Protein 2GPY (pdb70)

Solvent-accessible surface area: 18675 Å² total

CATH classification: 3.40.50.150

Sequence (363 aa):
EERLKHYLEKKQIPARDQYIEQEREAHEQQVPIDLLGESLLLHLLKAAPARRILEIGTAIGYSSAIRAQALPEATIVSIERRDERRYEEEAHKKHVKALGLEESRIELLFGDALQLGEKLELYPLFDVLFIDAAKGQYRRFFDYSPVRPGGLILSDNVLFQWLLEHPQYDTRIFPVGDGIIAISIKRLKHYLEKQIPARDQYIEQEREAHEQQVPIDLLGESLLHLLKAAPARILEIGTAIGYSSAIRAQALPEATIVSIERDERRYEEAHKHVKALGLESRIELLFGDALQLGEKLELYPLFDVLFIDAAKGQYRRFFDYSPVRPGGLILSDNVLFNQWLLEHPQYDTRRIFPVGDGIAISIKREEGHHHHHH

Foldseek 3Di:
DVVVCVVQVVPQDDDDPLLVVCVVCVVVVNDDDSSLVVVLVVCVLLWQEEEEEACQQNNVVVNVVSNVNHAYEYEAEDDVSLVNNVVSCVVVPNCVRYHYDYYPPLVCVVVCVPPPATQEYEEECVVDPRVVCCVNVVHDQQGWYKYHCPPCPCQCVVPQWPWDWDPRPPIIIITHGD/DVVVLVPPDDDDPVLLVCCVCCVVVVWDDDRFLVVVLVVCVCLWAEEEEEACQQPNVVVVVVSRVRHAYEYEHADPVSLVNNVVSCVVVVNCVRYHYHYHDLLVCVVVCVPDDATLEYEEEPPDPPRVVNCVNVVHAQQGKYKYPQPQCPVCNCVVPQWPWDWDPIDNIIIITHGHDDDCNVPPD

Radius of gyration: 22.68 Å; Cα contacts (8 Å, |Δi|>4): 648; chains: 2; bounding box: 65×61×54 Å

Structure (mmCIF, N/CA/C/O backbone):
data_2GPY
#
_entry.id   2GPY
#
_cell.length_a   50.567
_cell.length_b   62.807
_cell.length_c   137.746
_cell.angle_alpha   90.00
_cell.angle_beta   90.00
_cell.angle_gamma   90.00
#
_symmetry.space_group_name_H-M   'P 21 21 21'
#
loop_
_entity.id
_entity.type
_entity.pdbx_description
1 polymer O-methyltransferase
2 non-polymer 'ZINC ION'
3 non-polymer 'MAGNESIUM ION'
4 water water
#
loop_
_atom_site.group_PDB
_atom_site.id
_atom_site.type_symbol
_atom_site.label_atom_id
_atom_site.label_alt_id
_atom_site.label_comp_id
_atom_site.label_asym_id
_atom_site.label_entity_id
_atom_site.label_seq_id
_atom_site.pdbx_PDB_ins_code
_atom_site.Cartn_x
_atom_site.Cartn_y
_atom_site.Cartn_z
_atom_site.occupancy
_atom_site.B_iso_or_equiv
_atom_site.auth_seq_id
_atom_site.auth_comp_id
_atom_site.auth_asym_id
_atom_site.auth_atom_id
_atom_site.pdbx_PDB_model_num
ATOM 1 N N . GLU A 1 5 ? 54.574 28.624 27.949 1.00 62.75 5 GLU A N 1
ATOM 2 C CA . GLU A 1 5 ? 55.223 28.618 29.296 1.00 62.83 5 GLU A CA 1
ATOM 3 C C . GLU A 1 5 ? 54.538 27.586 30.193 1.00 62.35 5 GLU A C 1
ATOM 4 O O . GLU A 1 5 ? 53.301 27.520 30.237 1.00 62.37 5 GLU A O 1
ATOM 10 N N . GLU A 1 6 ? 55.345 26.790 30.901 1.00 61.67 6 GLU A N 1
ATOM 11 C CA . GLU A 1 6 ? 54.839 25.648 31.673 1.00 60.80 6 GLU A CA 1
ATOM 12 C C . GLU A 1 6 ? 53.705 25.966 32.639 1.00 59.44 6 GLU A C 1
ATOM 13 O O . GLU A 1 6 ? 52.779 25.168 32.765 1.00 59.35 6 GLU A O 1
ATOM 19 N N . ARG A 1 7 ? 53.780 27.119 33.309 1.00 57.81 7 ARG A N 1
ATOM 20 C CA . ARG A 1 7 ? 52.707 27.564 34.203 1.00 56.65 7 ARG A CA 1
ATOM 21 C C . ARG A 1 7 ? 51.394 27.671 33.428 1.00 55.00 7 ARG A C 1
ATOM 22 O O . ARG A 1 7 ? 50.412 27.018 33.770 1.00 54.46 7 ARG A O 1
ATOM 30 N N . LEU A 1 8 ? 51.400 28.473 32.367 1.00 53.72 8 LEU A N 1
ATOM 31 C CA . LEU A 1 8 ? 50.207 28.663 31.540 1.00 52.19 8 LEU A CA 1
ATOM 32 C C . LEU A 1 8 ? 49.697 27.355 30.948 1.00 51.16 8 LEU A C 1
ATOM 33 O O . LEU A 1 8 ? 48.496 27.093 30.978 1.00 50.20 8 LEU A O 1
ATOM 38 N N . LYS A 1 9 ? 50.608 26.532 30.427 1.00 50.67 9 LYS A N 1
ATOM 39 C CA . LYS A 1 9 ? 50.199 25.265 29.808 1.00 50.17 9 LYS A CA 1
ATOM 40 C C . LYS A 1 9 ? 49.601 24.295 30.821 1.00 49.12 9 LYS A C 1
ATOM 41 O O . LYS A 1 9 ? 48.617 23.629 30.515 1.00 49.07 9 LYS A O 1
ATOM 47 N N . HIS A 1 10 ? 50.164 24.250 32.030 1.00 47.75 10 HIS A N 1
ATOM 48 C CA . HIS A 1 10 ? 49.617 23.430 33.110 1.00 46.68 10 HIS A CA 1
ATOM 49 C C . HIS A 1 10 ? 48.168 23.843 33.370 1.00 45.70 10 HIS A C 1
ATOM 50 O O . HIS A 1 10 ? 47.278 23.001 33.441 1.00 45.36 10 HIS A O 1
ATOM 57 N N . TYR A 1 11 ? 47.942 25.150 33.465 1.00 44.45 11 TYR A N 1
ATOM 58 C CA . TYR A 1 11 ? 46.606 25.704 33.670 1.00 43.39 11 TYR A CA 1
ATOM 59 C C . TYR A 1 11 ? 45.640 25.325 32.541 1.00 42.72 11 TYR A C 1
ATOM 60 O O . TYR A 1 11 ? 44.533 24.845 32.786 1.00 42.15 11 TYR A O 1
ATOM 69 N N . LEU A 1 12 ? 46.069 25.570 31.311 1.00 42.05 12 LEU A N 1
ATOM 70 C CA . LEU A 1 12 ? 45.214 25.343 30.145 1.00 41.87 12 LEU A CA 1
ATOM 71 C C . LEU A 1 12 ? 44.972 23.848 29.894 1.00 42.16 12 LEU A C 1
ATOM 72 O O . LEU A 1 12 ? 43.888 23.452 29.485 1.00 40.75 12 LEU A O 1
ATOM 77 N N . GLU A 1 13 ? 45.968 23.017 30.195 1.00 43.21 13 GLU A N 1
ATOM 78 C CA . GLU A 1 13 ? 45.813 21.572 30.013 1.00 44.92 13 GLU A CA 1
ATOM 79 C C . GLU A 1 13 ? 44.930 20.868 31.044 1.00 45.35 13 GLU A C 1
ATOM 80 O O . GLU A 1 13 ? 44.428 19.778 30.780 1.00 45.29 13 GLU A O 1
ATOM 86 N N A LYS A 1 14 ? 44.720 21.479 32.206 0.50 45.59 14 LYS A N 1
ATOM 87 N N B LYS A 1 14 ? 44.754 21.501 32.204 0.50 45.63 14 LYS A N 1
ATOM 88 C CA A LYS A 1 14 ? 43.801 20.896 33.192 0.50 45.62 14 LYS A CA 1
ATOM 89 C CA B LYS A 1 14 ? 43.811 21.041 33.228 0.50 45.77 14 LYS A CA 1
ATOM 90 C C A LYS A 1 14 ? 42.340 21.064 32.770 0.50 45.82 14 LYS A C 1
ATOM 91 C C B LYS A 1 14 ? 42.401 20.960 32.661 0.50 45.86 14 LYS A C 1
ATOM 92 O O A LYS A 1 14 ? 41.436 20.469 33.362 0.50 45.76 14 LYS A O 1
ATOM 93 O O B LYS A 1 14 ? 41.600 20.107 33.047 0.50 45.84 14 LYS A O 1
ATOM 104 N N . GLN A 1 15 ? 42.115 21.875 31.741 1.00 45.97 15 GLN A N 1
ATOM 105 C CA . GLN A 1 15 ? 40.760 22.145 31.269 1.00 46.15 15 GLN A CA 1
ATOM 106 C C . GLN A 1 15 ? 40.258 21.130 30.248 1.00 45.43 15 GLN A C 1
ATOM 107 O O . GLN A 1 15 ? 39.086 21.187 29.859 1.00 46.01 15 GLN A O 1
ATOM 113 N N . ILE A 1 16 ? 41.138 20.216 29.830 1.00 44.25 16 ILE A N 1
ATOM 114 C CA . ILE A 1 16 ? 40.817 19.198 28.817 1.00 43.36 16 ILE A CA 1
ATOM 115 C C . ILE A 1 16 ? 40.082 17.990 29.404 1.00 43.08 16 ILE A C 1
ATOM 116 O O . ILE A 1 16 ? 40.653 17.236 30.178 1.00 42.43 16 ILE A O 1
ATOM 121 N N . PRO A 1 17 ? 38.819 17.786 29.007 1.00 43.49 17 PRO A N 1
ATOM 122 C CA . PRO A 1 17 ? 38.049 16.655 29.554 1.00 43.77 17 PRO A CA 1
ATOM 123 C C . PRO A 1 17 ? 38.514 15.339 28.941 1.00 43.93 17 PRO A C 1
ATOM 124 O O . PRO A 1 17 ? 39.190 15.338 27.902 1.00 43.10 17 PRO A O 1
ATOM 128 N N . ALA A 1 18 ? 38.165 14.234 29.598 1.00 43.89 18 ALA A N 1
ATOM 129 C CA . ALA A 1 18 ? 38.482 12.895 29.099 1.00 43.88 18 ALA A CA 1
ATOM 130 C C . ALA A 1 18 ? 37.733 12.636 27.781 1.00 43.36 18 ALA A C 1
ATOM 131 O O . ALA A 1 18 ? 36.591 13.072 27.618 1.00 43.63 18 ALA A O 1
ATOM 133 N N . ARG A 1 19 ? 38.373 11.945 26.841 1.00 42.66 19 ARG A N 1
ATOM 134 C CA . ARG A 1 19 ? 37.668 11.464 25.648 1.00 41.73 19 ARG A CA 1
ATOM 135 C C . ARG A 1 19 ? 37.057 10.074 25.923 1.00 41.47 19 ARG A C 1
ATOM 136 O O . ARG A 1 19 ? 37.427 9.407 26.895 1.00 42.04 19 ARG A O 1
ATOM 144 N N . ASP A 1 20 ? 36.130 9.661 25.058 1.00 41.57 20 ASP A N 1
ATOM 145 C CA . ASP A 1 20 ? 35.689 8.254 24.915 1.00 40.82 20 ASP A CA 1
ATOM 146 C C . ASP A 1 20 ? 36.892 7.316 25.073 1.00 39.60 20 ASP A C 1
ATOM 147 O O . ASP A 1 20 ? 37.957 7.565 24.511 1.00 37.93 20 ASP A O 1
ATOM 152 N N . GLN A 1 21 ? 36.720 6.243 25.841 1.00 38.97 21 GLN A N 1
ATOM 153 C CA . GLN A 1 21 ? 37.761 5.223 25.997 1.00 38.32 21 GLN A CA 1
ATOM 154 C C . GLN A 1 21 ? 38.356 4.745 24.652 1.00 37.15 21 GLN A C 1
ATOM 155 O O . GLN A 1 21 ? 39.560 4.485 24.547 1.00 36.28 21 GLN A O 1
ATOM 161 N N . TYR A 1 22 ? 37.504 4.659 23.637 1.00 34.69 22 TYR A N 1
ATOM 162 C CA . TYR A 1 22 ? 37.901 4.187 22.321 1.00 34.55 22 TYR A CA 1
ATOM 163 C C . TYR A 1 22 ? 38.833 5.210 21.663 1.00 34.45 22 TYR A C 1
ATOM 164 O O . TYR A 1 22 ? 39.782 4.832 20.988 1.00 35.04 22 TYR A O 1
ATOM 173 N N . ILE A 1 23 ? 38.535 6.492 21.867 1.00 34.01 23 ILE A N 1
ATOM 174 C CA . ILE A 1 23 ? 39.352 7.594 21.373 1.00 35.73 23 ILE A CA 1
ATOM 175 C C . ILE A 1 23 ? 40.697 7.676 22.087 1.00 36.52 23 ILE A C 1
ATOM 176 O O . ILE A 1 23 ? 41.718 7.906 21.442 1.00 35.77 23 ILE A O 1
ATOM 181 N N . GLU A 1 24 ? 40.702 7.434 23.395 1.00 37.09 24 GLU A N 1
ATOM 182 C CA . GLU A 1 24 ? 41.952 7.417 24.146 1.00 38.87 24 GLU A CA 1
ATOM 183 C C . GLU A 1 24 ? 42.857 6.256 23.708 1.00 38.82 24 GLU A C 1
ATOM 184 O O . GLU A 1 24 ? 44.089 6.401 23.675 1.00 38.92 24 GLU A O 1
ATOM 190 N N . GLN A 1 25 ? 42.259 5.120 23.351 1.00 38.62 25 GLN A N 1
ATOM 191 C CA . GLN A 1 25 ? 43.029 4.005 22.789 1.00 38.92 25 GLN A CA 1
ATOM 192 C C . GLN A 1 25 ? 43.597 4.369 21.408 1.00 38.45 25 GLN A C 1
ATOM 193 O O . GLN A 1 25 ? 44.726 3.991 21.065 1.00 36.95 25 GLN A O 1
ATOM 207 N N . GLU A 1 27 ? 44.568 7.292 20.563 1.00 38.17 27 GLU A N 1
ATOM 208 C CA . GLU A 1 27 ? 45.710 8.147 20.872 1.00 39.57 27 GLU A CA 1
ATOM 209 C C . GLU A 1 27 ? 46.949 7.283 21.189 1.00 40.66 27 GLU A C 1
ATOM 210 O O . GLU A 1 27 ? 48.053 7.569 20.717 1.00 40.49 27 GLU A O 1
ATOM 216 N N . ARG A 1 28 ? 46.747 6.197 21.941 1.00 41.87 28 ARG A N 1
ATOM 217 C CA . ARG A 1 28 ? 47.835 5.274 22.289 1.00 43.70 28 ARG A CA 1
ATOM 218 C C . ARG A 1 28 ? 48.366 4.512 21.073 1.00 44.20 28 ARG A C 1
ATOM 219 O O . ARG A 1 28 ? 49.573 4.352 20.921 1.00 44.44 28 ARG A O 1
ATOM 227 N N . GLU A 1 29 ? 47.460 4.073 20.204 1.00 44.84 29 GLU A N 1
ATOM 228 C CA . GLU A 1 29 ? 47.794 3.424 18.934 1.00 45.68 29 GLU A CA 1
ATOM 229 C C . GLU A 1 29 ? 48.659 4.317 18.022 1.00 45.96 29 GLU A C 1
ATOM 230 O O . GLU A 1 29 ? 49.637 3.844 17.418 1.00 46.48 29 GLU A O 1
ATOM 236 N N . ALA A 1 30 ? 48.303 5.595 17.939 1.00 46.65 30 ALA A N 1
ATOM 237 C CA . ALA A 1 30 ? 49.031 6.577 17.144 1.00 47.46 30 ALA A CA 1
ATOM 238 C C . ALA A 1 30 ? 50.453 6.761 17.661 1.00 48.76 30 ALA A C 1
ATOM 239 O O . ALA A 1 30 ? 51.400 6.868 16.876 1.00 49.20 30 ALA A O 1
ATOM 241 N N . HIS A 1 31 ? 50.605 6.809 18.979 1.00 49.90 31 HIS A N 1
ATOM 242 C CA . HIS A 1 31 ? 51.934 6.918 19.588 1.00 51.68 31 HIS A CA 1
ATOM 243 C C . HIS A 1 31 ? 52.750 5.657 19.330 1.00 52.26 31 HIS A C 1
ATOM 244 O O . HIS A 1 31 ? 53.899 5.727 18.885 1.00 52.60 31 HIS A O 1
ATOM 251 N N . GLU A 1 32 ? 52.139 4.507 19.599 1.00 53.07 32 GLU A N 1
ATOM 252 C CA . GLU A 1 32 ? 52.746 3.199 19.352 1.00 53.79 32 GLU A CA 1
ATOM 253 C C . GLU A 1 32 ? 53.183 3.014 17.897 1.00 53.72 32 GLU A C 1
ATOM 254 O O . GLU A 1 32 ? 54.274 2.521 17.632 1.00 53.48 32 GLU A O 1
ATOM 260 N N . GLN A 1 33 ? 52.339 3.424 16.957 1.00 53.74 33 GLN A N 1
ATOM 261 C CA . GLN A 1 33 ? 52.628 3.221 15.542 1.00 54.31 33 GLN A CA 1
ATOM 262 C C . GLN A 1 33 ? 53.288 4.425 14.870 1.00 54.20 33 GLN A C 1
ATOM 263 O O . GLN A 1 33 ? 53.379 4.485 13.637 1.00 54.41 33 GLN A O 1
ATOM 269 N N . GLN A 1 34 ? 53.744 5.373 15.688 1.00 54.19 34 GLN A N 1
ATOM 270 C CA . GLN A 1 34 ? 54.390 6.606 15.217 1.00 53.91 34 GLN A CA 1
ATOM 271 C C . GLN A 1 34 ? 53.579 7.338 14.142 1.00 53.92 34 GLN A C 1
ATOM 272 O O . GLN A 1 34 ? 54.117 7.815 13.133 1.00 54.02 34 GLN A O 1
ATOM 278 N N . VAL A 1 35 ? 52.272 7.428 14.386 1.00 52.81 35 VAL A N 1
ATOM 279 C CA . VAL A 1 35 ? 51.361 8.177 13.546 1.00 52.35 35 VAL A CA 1
ATOM 280 C C . VAL A 1 35 ? 51.138 9.532 14.238 1.00 52.32 35 VAL A C 1
ATOM 281 O O . VAL A 1 35 ? 50.547 9.586 15.320 1.00 51.91 35 VAL A O 1
ATOM 285 N N . PRO A 1 36 ? 51.647 10.627 13.641 1.00 51.98 36 PRO A N 1
ATOM 286 C CA . PRO A 1 36 ? 51.400 11.936 14.250 1.00 51.47 36 PRO A CA 1
ATOM 287 C C . PRO A 1 36 ? 49.905 12.259 14.424 1.00 50.58 36 PRO A C 1
ATOM 288 O O . PRO A 1 36 ? 49.092 11.978 13.554 1.00 49.86 36 PRO A O 1
ATOM 292 N N . ILE A 1 37 ? 49.553 12.807 15.574 1.00 50.45 37 ILE A N 1
ATOM 293 C CA . ILE A 1 37 ? 48.230 13.404 15.750 1.00 50.10 37 ILE A CA 1
ATOM 294 C C . ILE A 1 37 ? 48.411 14.673 16.526 1.00 49.11 37 ILE A C 1
ATOM 295 O O . ILE A 1 37 ? 49.445 14.869 17.149 1.00 47.69 37 ILE A O 1
ATOM 308 N N . ASP A 1 39 ? 48.320 17.486 19.353 1.00 47.64 39 ASP A N 1
ATOM 309 C CA . ASP A 1 39 ? 48.418 17.413 20.816 1.00 46.61 39 ASP A CA 1
ATOM 310 C C . ASP A 1 39 ? 47.048 17.732 21.410 1.00 44.74 39 ASP A C 1
ATOM 311 O O . ASP A 1 39 ? 46.273 18.453 20.804 1.00 42.53 39 ASP A O 1
ATOM 316 N N . LEU A 1 40 ? 46.766 17.206 22.596 1.00 42.33 40 LEU A N 1
ATOM 317 C CA . LEU A 1 40 ? 45.427 17.352 23.164 1.00 40.57 40 LEU A CA 1
ATOM 318 C C . LEU A 1 40 ? 44.993 18.809 23.275 1.00 39.01 40 LEU A C 1
ATOM 319 O O . LEU A 1 40 ? 43.840 19.123 23.024 1.00 37.04 40 LEU A O 1
ATOM 324 N N . LEU A 1 41 ? 45.914 19.698 23.655 1.00 38.52 41 LEU A N 1
ATOM 325 C CA . LEU A 1 41 ? 45.547 21.114 23.825 1.00 38.01 41 LEU A CA 1
ATOM 326 C C . LEU A 1 41 ? 45.257 21.768 22.487 1.00 38.19 41 LEU A C 1
ATOM 327 O O . LEU A 1 41 ? 44.253 22.488 22.326 1.00 37.61 41 LEU A O 1
ATOM 332 N N . GLY A 1 42 ? 46.135 21.512 21.515 1.00 38.38 42 GLY A N 1
ATOM 333 C CA . GLY A 1 42 ? 45.971 22.059 20.176 1.00 37.78 42 GLY A CA 1
ATOM 334 C C . GLY A 1 42 ? 44.636 21.612 19.620 1.00 38.61 42 GLY A C 1
ATOM 335 O O . GLY A 1 42 ? 43.889 22.410 19.029 1.00 37.66 42 GLY A O 1
ATOM 344 N N . GLU A 1 44 ? 41.843 20.602 21.296 1.00 36.47 44 GLU A N 1
ATOM 345 C CA . GLU A 1 44 ? 40.715 21.285 21.970 1.00 36.91 44 GLU A CA 1
ATOM 346 C C . GLU A 1 44 ? 40.547 22.698 21.401 1.00 36.78 44 GLU A C 1
ATOM 347 O O . GLU A 1 44 ? 39.419 23.130 21.167 1.00 37.37 44 GLU A O 1
ATOM 353 N N . SER A 1 45 ? 41.652 23.419 21.189 1.00 37.04 45 SER A N 1
ATOM 354 C CA . SER A 1 45 ? 41.602 24.784 20.604 1.00 37.73 45 SER A CA 1
ATOM 355 C C . SER A 1 45 ? 40.981 24.789 19.192 1.00 37.00 45 SER A C 1
ATOM 356 O O . SER A 1 45 ? 40.072 25.567 18.909 1.00 37.76 45 SER A O 1
ATOM 359 N N . LEU A 1 46 ? 41.445 23.896 18.331 1.00 36.99 46 LEU A N 1
ATOM 360 C CA . LEU A 1 46 ? 40.912 23.769 16.985 1.00 37.47 46 LEU A CA 1
ATOM 361 C C . LEU A 1 46 ? 39.428 23.454 17.008 1.00 35.92 46 LEU A C 1
ATOM 362 O O . LEU A 1 46 ? 38.649 24.054 16.239 1.00 34.86 46 LEU A O 1
ATOM 367 N N A LEU A 1 47 ? 39.018 22.518 17.866 0.50 33.62 47 LEU A N 1
ATOM 368 N N B LEU A 1 47 ? 39.039 22.496 17.856 0.50 34.61 47 LEU A N 1
ATOM 369 C CA A LEU A 1 47 ? 37.606 22.147 17.917 0.50 33.25 47 LEU A CA 1
ATOM 370 C CA B LEU A 1 47 ? 37.637 22.117 17.991 0.50 35.04 47 LEU A CA 1
ATOM 371 C C A LEU A 1 47 ? 36.763 23.336 18.368 0.50 33.48 47 LEU A C 1
ATOM 372 C C B LEU A 1 47 ? 36.812 23.354 18.326 0.50 34.49 47 LEU A C 1
ATOM 373 O O A LEU A 1 47 ? 35.645 23.531 17.887 0.50 33.45 47 LEU A O 1
ATOM 374 O O B LEU A 1 47 ? 35.764 23.600 17.727 0.50 34.28 47 LEU A O 1
ATOM 383 N N . HIS A 1 48 ? 37.308 24.140 19.278 1.00 34.13 48 HIS A N 1
ATOM 384 C CA . HIS A 1 48 ? 36.595 25.344 19.732 1.00 34.88 48 HIS A CA 1
ATOM 385 C C . HIS A 1 48 ? 36.446 26.370 18.634 1.00 35.73 48 HIS A C 1
ATOM 386 O O . HIS A 1 48 ? 35.389 26.948 18.496 1.00 36.45 48 HIS A O 1
ATOM 393 N N . LEU A 1 49 ? 37.500 26.587 17.845 1.00 36.14 49 LEU A N 1
ATOM 394 C CA . LEU A 1 49 ? 37.445 27.523 16.711 1.00 36.99 49 LEU A CA 1
ATOM 395 C C . LEU A 1 49 ? 36.379 27.061 15.710 1.00 37.45 49 LEU A C 1
ATOM 396 O O . LEU A 1 49 ? 35.611 27.867 15.165 1.00 38.00 49 LEU A O 1
ATOM 401 N N . LEU A 1 50 ? 36.319 25.760 15.489 1.00 36.14 50 LEU A N 1
ATOM 402 C CA . LEU A 1 50 ? 35.333 25.193 14.563 1.00 37.30 50 LEU A CA 1
ATOM 403 C C . LEU A 1 50 ? 33.914 25.371 15.093 1.00 36.94 50 LEU A C 1
ATOM 404 O O . LEU A 1 50 ? 32.987 25.715 14.337 1.00 37.28 50 LEU A O 1
ATOM 409 N N . LYS A 1 51 ? 33.716 25.131 16.381 1.00 36.58 51 LYS A N 1
ATOM 410 C CA . LYS A 1 51 ? 32.396 25.381 16.954 1.00 37.43 51 LYS A CA 1
ATOM 411 C C . LYS A 1 51 ? 31.931 26.848 16.789 1.00 37.34 51 LYS A C 1
ATOM 412 O O . LYS A 1 51 ? 30.741 27.102 16.600 1.00 37.10 51 LYS A O 1
ATOM 434 N N . ALA A 1 53 ? 32.745 28.886 14.269 1.00 39.56 53 ALA A N 1
ATOM 435 C CA . ALA A 1 53 ? 32.473 29.108 12.857 1.00 39.68 53 ALA A CA 1
ATOM 436 C C . ALA A 1 53 ? 31.176 28.418 12.449 1.00 40.39 53 ALA A C 1
ATOM 437 O O . ALA A 1 53 ? 30.596 28.778 11.426 1.00 42.09 53 ALA A O 1
ATOM 439 N N . ALA A 1 54 ? 30.750 27.428 13.239 1.00 40.95 54 ALA A N 1
ATOM 440 C CA . ALA A 1 54 ? 29.514 26.658 13.034 1.00 40.90 54 ALA A CA 1
ATOM 441 C C . ALA A 1 54 ? 29.368 26.052 11.610 1.00 40.74 54 ALA A C 1
ATOM 442 O O . ALA A 1 54 ? 28.399 26.329 10.904 1.00 40.30 54 ALA A O 1
ATOM 444 N N . PRO A 1 55 ? 30.361 25.246 11.180 1.00 39.55 55 PRO A N 1
ATOM 445 C CA . PRO A 1 55 ? 30.304 24.769 9.791 1.00 38.89 55 PRO A CA 1
ATOM 446 C C . PRO A 1 55 ? 29.322 23.591 9.650 1.00 39.32 55 PRO A C 1
ATOM 447 O O . PRO A 1 55 ? 29.136 22.832 10.605 1.00 39.91 55 PRO A O 1
ATOM 451 N N . ALA A 1 56 ? 28.705 23.456 8.475 1.00 37.70 56 ALA A N 1
ATOM 452 C CA . ALA A 1 56 ? 27.943 22.270 8.151 1.00 37.52 56 ALA A CA 1
ATOM 453 C C . ALA A 1 56 ? 28.808 21.241 7.421 1.00 36.80 56 ALA A C 1
ATOM 454 O O . ALA A 1 56 ? 28.573 20.043 7.523 1.00 35.48 56 ALA A O 1
ATOM 456 N N A ARG A 1 57 ? 29.799 21.726 6.673 0.50 36.43 57 ARG A N 1
ATOM 457 N N B ARG A 1 57 ? 29.781 21.708 6.639 0.50 36.60 57 ARG A N 1
ATOM 458 C CA A ARG A 1 57 ? 30.599 20.850 5.808 0.50 36.44 57 ARG A CA 1
ATOM 459 C CA B ARG A 1 57 ? 30.577 20.789 5.801 0.50 36.81 57 ARG A CA 1
ATOM 460 C C A ARG A 1 57 ? 32.082 21.131 5.951 0.50 35.65 57 ARG A C 1
ATOM 461 C C B ARG A 1 57 ? 32.065 21.097 5.868 0.50 35.86 57 ARG A C 1
ATOM 462 O O A ARG A 1 57 ? 32.531 22.276 5.820 0.50 35.32 57 ARG A O 1
ATOM 463 O O B ARG A 1 57 ? 32.494 22.224 5.599 0.50 35.59 57 ARG A O 1
ATOM 478 N N . ILE A 1 58 ? 32.850 20.083 6.217 1.00 35.50 58 ILE A N 1
ATOM 479 C CA . ILE A 1 58 ? 34.294 20.233 6.397 1.00 36.09 58 ILE A CA 1
ATOM 480 C C . ILE A 1 58 ? 35.034 19.281 5.449 1.00 34.81 58 ILE A C 1
ATOM 481 O O . ILE A 1 58 ? 34.691 18.106 5.354 1.00 36.37 58 ILE A O 1
ATOM 486 N N . LEU A 1 59 ? 36.066 19.773 4.774 1.00 34.44 59 LEU A N 1
ATOM 487 C CA . LEU A 1 59 ? 36.910 18.926 3.959 1.00 34.84 59 LEU A CA 1
ATOM 488 C C . LEU A 1 59 ? 38.271 18.900 4.633 1.00 35.36 59 LEU A C 1
ATOM 489 O O . LEU A 1 59 ? 38.818 19.965 4.957 1.00 36.81 59 LEU A O 1
ATOM 494 N N . GLU A 1 60 ? 38.785 17.704 4.886 1.00 34.42 60 GLU A N 1
ATOM 495 C CA . GLU A 1 60 ? 40.099 17.565 5.548 1.00 36.64 60 GLU A CA 1
ATOM 496 C C . GLU A 1 60 ? 41.028 16.800 4.606 1.00 37.07 60 GLU A C 1
ATOM 497 O O . GLU A 1 60 ? 40.631 15.772 4.041 1.00 37.84 60 GLU A O 1
ATOM 503 N N . ILE A 1 61 ? 42.271 17.258 4.446 1.00 36.74 61 ILE A N 1
ATOM 504 C CA . ILE A 1 61 ? 43.199 16.525 3.590 1.00 38.03 61 ILE A CA 1
ATOM 505 C C . ILE A 1 61 ? 44.233 15.805 4.478 1.00 39.72 61 ILE A C 1
ATOM 506 O O . ILE A 1 61 ? 44.963 16.468 5.201 1.00 41.53 61 ILE A O 1
ATOM 511 N N . GLY A 1 62 ? 44.270 14.476 4.435 1.00 40.36 62 GLY A N 1
ATOM 512 C CA . GLY A 1 62 ? 45.202 13.709 5.264 1.00 41.91 62 GLY A CA 1
ATOM 513 C C . GLY A 1 62 ? 44.508 13.141 6.492 1.00 42.50 62 GLY A C 1
ATOM 514 O O . GLY A 1 62 ? 44.706 13.621 7.615 1.00 43.91 62 GLY A O 1
ATOM 515 N N . THR A 1 63 ? 43.714 12.102 6.268 1.00 41.97 63 THR A N 1
ATOM 516 C CA . THR A 1 63 ? 42.966 11.411 7.322 1.00 41.57 63 THR A CA 1
ATOM 517 C C . THR A 1 63 ? 43.829 10.782 8.433 1.00 41.06 63 THR A C 1
ATOM 518 O O . THR A 1 63 ? 43.422 10.760 9.611 1.00 40.64 63 THR A O 1
ATOM 522 N N . ALA A 1 64 ? 44.971 10.226 8.031 1.00 40.57 64 ALA A N 1
ATOM 523 C CA . ALA A 1 64 ? 45.810 9.385 8.883 1.00 40.42 64 ALA A CA 1
ATOM 524 C C . ALA A 1 64 ? 44.900 8.281 9.464 1.00 39.62 64 ALA A C 1
ATOM 525 O O . ALA A 1 64 ? 44.207 7.620 8.704 1.00 38.44 64 ALA A O 1
ATOM 527 N N . ILE A 1 65 ? 44.850 8.110 10.780 1.00 39.01 65 ILE A N 1
ATOM 528 C CA . ILE A 1 65 ? 44.027 6.997 11.328 1.00 39.03 65 ILE A CA 1
ATOM 529 C C . ILE A 1 65 ? 42.611 7.453 11.722 1.00 38.25 65 ILE A C 1
ATOM 530 O O . ILE A 1 65 ? 41.856 6.727 12.400 1.00 37.62 65 ILE A O 1
ATOM 535 N N .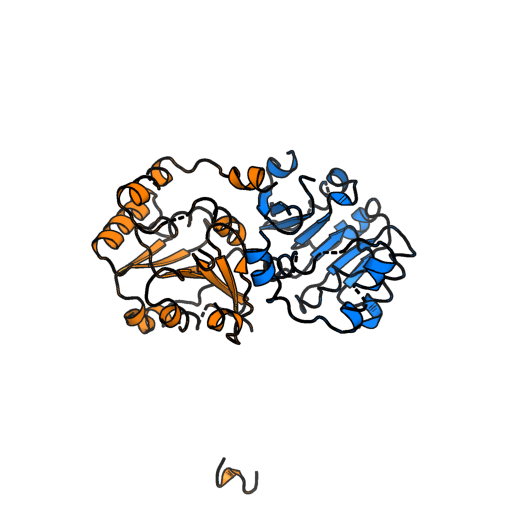 GLY A 1 66 ? 42.241 8.650 11.249 1.00 37.29 66 GLY A N 1
ATOM 536 C CA . GLY A 1 66 ? 40.900 9.181 11.452 1.00 37.02 66 GLY A CA 1
ATOM 537 C C . GLY A 1 66 ? 40.672 9.969 12.730 1.00 36.69 66 GLY A C 1
ATOM 538 O O . GLY A 1 66 ? 39.555 10.355 13.009 1.00 36.09 66 GLY A O 1
ATOM 539 N N . TYR A 1 67 ? 41.733 10.211 13.498 1.00 36.59 67 TYR A N 1
ATOM 540 C CA . TYR A 1 67 ? 41.605 10.915 14.777 1.00 36.32 67 TYR A CA 1
ATOM 541 C C . TYR A 1 67 ? 40.963 12.287 14.688 1.00 35.43 67 TYR A C 1
ATOM 542 O O . TYR A 1 67 ? 39.985 12.570 15.397 1.00 34.66 67 TYR A O 1
ATOM 551 N N A SER A 1 68 ? 41.488 13.144 13.810 0.50 34.95 68 SER A N 1
ATOM 552 N N B SER A 1 68 ? 41.506 13.119 13.801 0.50 35.18 68 SER A N 1
ATOM 553 C CA A SER A 1 68 ? 40.970 14.504 13.639 0.50 34.63 68 SER A CA 1
ATOM 554 C CA B SER A 1 68 ? 41.027 14.471 13.576 0.50 35.26 68 SER A CA 1
ATOM 555 C C A SER A 1 68 ? 39.555 14.510 13.087 0.50 34.18 68 SER A C 1
ATOM 556 C C B SER A 1 68 ? 39.578 14.472 13.114 0.50 34.45 68 SER A C 1
ATOM 557 O O A SER A 1 68 ? 38.714 15.269 13.556 0.50 33.92 68 SER A O 1
ATOM 558 O O B SER A 1 68 ? 38.744 15.187 13.669 0.50 34.19 68 SER A O 1
ATOM 563 N N . ALA A 1 69 ? 39.276 13.632 12.125 1.00 34.00 69 ALA A N 1
ATOM 564 C CA . ALA A 1 69 ? 37.917 13.553 11.555 1.00 33.20 69 ALA A CA 1
ATOM 565 C C . ALA A 1 69 ? 36.908 13.128 12.613 1.00 34.48 69 ALA A C 1
ATOM 566 O O . ALA A 1 69 ? 35.819 13.690 12.693 1.00 33.51 69 ALA A O 1
ATOM 568 N N . ILE A 1 70 ? 37.278 12.130 13.426 1.00 33.57 70 ILE A N 1
ATOM 569 C CA . ILE A 1 70 ? 36.401 11.655 14.497 1.00 34.23 70 ILE A CA 1
ATOM 570 C C . ILE A 1 70 ? 36.206 12.727 15.578 1.00 34.09 70 ILE A C 1
ATOM 571 O O . ILE A 1 70 ? 35.099 12.971 15.959 1.00 35.56 70 ILE A O 1
ATOM 576 N N . ARG A 1 71 ? 37.278 13.353 16.061 1.00 33.98 71 ARG A N 1
ATOM 577 C CA . ARG A 1 71 ? 37.176 14.440 17.027 1.00 35.40 71 ARG A CA 1
ATOM 578 C C . ARG A 1 71 ? 36.255 15.550 16.509 1.00 35.03 71 ARG A C 1
ATOM 579 O O . ARG A 1 71 ? 35.397 16.051 17.246 1.00 33.94 71 ARG A O 1
ATOM 595 N N . ALA A 1 73 ? 33.841 15.343 14.115 1.00 35.10 73 ALA A N 1
ATOM 596 C CA . ALA A 1 73 ? 32.456 14.849 13.971 1.00 35.45 73 ALA A CA 1
ATOM 597 C C . ALA A 1 73 ? 31.794 14.787 15.340 1.00 36.45 73 ALA A C 1
ATOM 598 O O . ALA A 1 73 ? 30.605 15.055 15.471 1.00 37.07 73 ALA A O 1
ATOM 600 N N . GLN A 1 74 ? 32.542 14.386 16.356 1.00 36.99 74 GLN A N 1
ATOM 601 C CA . GLN A 1 74 ? 31.951 14.302 17.704 1.00 38.86 74 GLN A CA 1
ATOM 602 C C . GLN A 1 74 ? 31.699 15.678 18.323 1.00 37.97 74 GLN A C 1
ATOM 603 O O . GLN A 1 74 ? 30.717 15.853 19.046 1.00 35.98 74 GLN A O 1
ATOM 609 N N . ALA A 1 75 ? 32.563 16.647 18.031 1.00 36.67 75 ALA A N 1
ATOM 610 C CA . ALA A 1 75 ? 32.403 18.006 18.565 1.00 37.03 75 ALA A CA 1
ATOM 611 C C . ALA A 1 75 ? 31.315 18.785 17.838 1.00 37.09 75 ALA A C 1
ATOM 612 O O . ALA A 1 75 ? 30.746 19.744 18.408 1.00 37.15 75 ALA A O 1
ATOM 614 N N . LEU A 1 76 ? 31.033 18.377 16.594 1.00 35.63 76 LEU A N 1
ATOM 615 C CA . LEU A 1 76 ? 30.080 19.058 15.738 1.00 37.22 76 LEU A CA 1
ATOM 616 C C . LEU A 1 76 ? 29.103 18.028 15.224 1.00 37.14 76 LEU A C 1
ATOM 617 O O . LEU A 1 76 ? 29.256 17.565 14.113 1.00 38.31 76 LEU A O 1
ATOM 622 N N . PRO A 1 77 ? 28.133 17.618 16.054 1.00 39.03 77 PRO A N 1
ATOM 623 C CA . PRO A 1 77 ? 27.270 16.506 15.700 1.00 39.71 77 PRO A CA 1
ATOM 624 C C . PRO A 1 77 ? 26.403 16.739 14.458 1.00 40.45 77 PRO A C 1
ATOM 625 O O . PRO A 1 77 ? 25.886 15.775 13.919 1.00 40.60 77 PRO A O 1
ATOM 629 N N . GLU A 1 78 ? 26.221 17.984 14.029 1.00 40.70 78 GLU A N 1
ATOM 630 C CA . GLU A 1 78 ? 25.432 18.255 12.811 1.00 42.58 78 GLU A CA 1
ATOM 631 C C . GLU A 1 78 ? 26.298 18.606 11.587 1.00 42.72 78 GLU A C 1
ATOM 632 O O . GLU A 1 78 ? 25.759 19.055 10.574 1.00 44.77 78 GLU A O 1
ATOM 638 N N . ALA A 1 79 ? 27.618 18.453 11.705 1.00 41.37 79 ALA A N 1
ATOM 639 C CA . ALA A 1 79 ? 28.518 18.668 10.572 1.00 40.47 79 ALA A CA 1
ATOM 640 C C . ALA A 1 79 ? 28.764 17.385 9.821 1.00 40.65 79 ALA A C 1
ATOM 641 O O . ALA A 1 79 ? 28.680 16.292 10.384 1.00 41.04 79 ALA A O 1
ATOM 643 N N . THR A 1 80 ? 29.118 17.494 8.540 1.00 39.49 80 THR A N 1
ATOM 644 C CA . THR A 1 80 ? 29.592 16.303 7.836 1.00 39.62 80 THR A CA 1
ATOM 645 C C . THR A 1 80 ? 31.030 16.572 7.444 1.00 38.68 80 THR A C 1
ATOM 646 O O . THR A 1 80 ? 31.399 17.727 7.134 1.00 37.77 80 THR A O 1
ATOM 650 N N . ILE A 1 81 ? 31.842 15.525 7.541 1.00 36.88 81 ILE A N 1
ATOM 651 C CA . ILE A 1 81 ? 33.267 15.611 7.238 1.00 37.74 81 ILE A CA 1
ATOM 652 C C . ILE A 1 81 ? 33.567 14.767 5.998 1.00 37.44 81 ILE A C 1
ATOM 653 O O . ILE A 1 81 ? 33.022 13.651 5.846 1.00 39.04 81 ILE A O 1
ATOM 658 N N . VAL A 1 82 ? 34.355 15.327 5.083 1.00 35.72 82 VAL A N 1
ATOM 659 C CA . VAL A 1 82 ? 34.928 14.548 3.975 1.00 35.38 82 VAL A CA 1
ATOM 660 C C . VAL A 1 82 ? 36.417 14.566 4.258 1.00 35.48 82 VAL A C 1
ATOM 661 O O . VAL A 1 82 ? 36.981 15.622 4.459 1.00 36.11 82 VAL A O 1
ATOM 665 N N . SER A 1 83 ? 37.040 13.393 4.344 1.00 35.81 83 SER A N 1
ATOM 666 C CA . SER A 1 83 ? 38.466 13.333 4.664 1.00 36.69 83 SER A CA 1
ATOM 667 C C . SER A 1 83 ? 39.204 12.490 3.623 1.00 37.69 83 SER A C 1
ATOM 668 O O . SER A 1 83 ? 38.746 11.404 3.267 1.00 38.20 83 SER A O 1
ATOM 671 N N . ILE A 1 84 ? 40.328 13.001 3.131 1.00 38.05 84 ILE A N 1
ATOM 672 C CA . ILE A 1 84 ? 41.097 12.298 2.088 1.00 40.72 84 ILE A CA 1
ATOM 673 C C . ILE A 1 84 ? 42.373 11.672 2.657 1.00 41.43 84 ILE A C 1
ATOM 674 O O . ILE A 1 84 ? 43.140 12.387 3.306 1.00 41.09 84 ILE A O 1
ATOM 679 N N . GLU A 1 85 ? 42.570 10.370 2.388 1.00 43.51 85 GLU A N 1
ATOM 680 C CA . GLU A 1 85 ? 43.737 9.574 2.819 1.00 45.21 85 GLU A CA 1
ATOM 681 C C . GLU A 1 85 ? 44.377 8.701 1.726 1.00 47.06 85 GLU A C 1
ATOM 682 O O . GLU A 1 85 ? 43.747 7.780 1.158 1.00 47.37 85 GLU A O 1
ATOM 688 N N A ARG A 1 86 ? 45.642 9.031 1.466 0.50 47.45 86 ARG A N 1
ATOM 689 N N B ARG A 1 86 ? 45.658 8.931 1.484 0.50 47.89 86 ARG A N 1
ATOM 690 C CA A ARG A 1 86 ? 46.549 8.294 0.578 0.50 47.84 86 ARG A CA 1
ATOM 691 C CA B ARG A 1 86 ? 46.423 8.243 0.433 0.50 48.59 86 ARG A CA 1
ATOM 692 C C A ARG A 1 86 ? 46.509 6.773 0.728 0.50 48.62 86 ARG A C 1
ATOM 693 C C B ARG A 1 86 ? 46.713 6.736 0.620 0.50 49.07 86 ARG A C 1
ATOM 694 O O A ARG A 1 86 ? 45.957 6.061 -0.115 0.50 48.68 86 ARG A O 1
ATOM 695 O O B ARG A 1 86 ? 46.613 5.967 -0.346 0.50 48.94 86 ARG A O 1
ATOM 710 N N . ASP A 1 87 ? 47.083 6.304 1.829 1.00 49.30 87 ASP A N 1
ATOM 711 C CA . ASP A 1 87 ? 47.526 4.920 1.996 1.00 50.03 87 ASP A CA 1
ATOM 712 C C . ASP A 1 87 ? 46.507 4.022 2.657 1.00 50.76 87 ASP A C 1
ATOM 713 O O . ASP A 1 87 ? 45.835 4.429 3.624 1.00 50.72 87 ASP A O 1
ATOM 718 N N . GLU A 1 88 ? 46.452 2.793 2.141 1.00 50.80 88 GLU A N 1
ATOM 719 C CA . GLU A 1 88 ? 45.420 1.808 2.443 1.00 51.25 88 GLU A CA 1
ATOM 720 C C . GLU A 1 88 ? 45.427 1.329 3.892 1.00 50.69 88 GLU A C 1
ATOM 721 O O . GLU A 1 88 ? 44.380 1.221 4.486 1.00 50.91 88 GLU A O 1
ATOM 727 N N . ARG A 1 89 ? 46.605 1.046 4.437 1.00 50.47 89 ARG A N 1
ATOM 728 C CA . ARG A 1 89 ? 46.762 0.600 5.818 1.00 49.99 89 ARG A CA 1
ATOM 729 C C . ARG A 1 89 ? 46.300 1.661 6.822 1.00 49.48 89 ARG A C 1
ATOM 730 O O . ARG A 1 89 ? 45.586 1.319 7.770 1.00 48.51 89 ARG A O 1
ATOM 738 N N . ARG A 1 90 ? 46.688 2.933 6.619 1.00 48.37 90 ARG A N 1
ATOM 739 C CA . ARG A 1 90 ? 46.164 4.016 7.460 1.00 47.35 90 ARG A CA 1
ATOM 740 C C . ARG A 1 90 ? 44.726 4.174 7.075 1.00 45.83 90 ARG A C 1
ATOM 741 O O . ARG A 1 90 ? 43.877 4.275 7.943 1.00 45.25 90 ARG A O 1
ATOM 749 N N . TYR A 1 91 ? 44.445 4.164 5.770 1.00 44.77 91 TYR A N 1
ATOM 750 C CA . TYR A 1 91 ? 43.064 4.319 5.322 1.00 44.18 91 TYR A CA 1
ATOM 751 C C . TYR A 1 91 ? 42.225 3.206 5.950 1.00 42.34 91 TYR A C 1
ATOM 752 O O . TYR A 1 91 ? 41.157 3.481 6.478 1.00 42.23 91 TYR A O 1
ATOM 761 N N . GLU A 1 92 ? 42.715 1.970 5.876 1.00 41.12 92 GLU A N 1
ATOM 762 C CA . GLU A 1 92 ? 41.974 0.832 6.417 1.00 39.86 92 GLU A CA 1
ATOM 763 C C . GLU A 1 92 ? 41.663 0.975 7.904 1.00 37.77 92 GLU A C 1
ATOM 764 O O . GLU A 1 92 ? 40.519 0.754 8.285 1.00 35.97 92 GLU A O 1
ATOM 770 N N A GLU A 1 93 ? 42.688 1.288 8.714 0.50 37.47 93 GLU A N 1
ATOM 771 N N B GLU A 1 93 ? 42.654 1.320 8.731 0.50 37.22 93 GLU A N 1
ATOM 772 C CA A GLU A 1 93 ? 42.514 1.615 10.143 0.50 37.36 93 GLU A CA 1
ATOM 773 C CA B GLU A 1 93 ? 42.389 1.533 10.166 0.50 36.61 93 GLU A CA 1
ATOM 774 C C A GLU A 1 93 ? 41.439 2.670 10.330 0.50 36.58 93 GLU A C 1
ATOM 775 C C B GLU A 1 93 ? 41.513 2.755 10.465 0.50 36.18 93 GLU A C 1
ATOM 776 O O A GLU A 1 93 ? 40.479 2.460 11.067 0.50 35.87 93 GLU A O 1
ATOM 777 O O B GLU A 1 93 ? 40.761 2.748 11.435 0.50 35.11 93 GLU A O 1
ATOM 788 N N . ALA A 1 94 ? 41.599 3.806 9.642 1.00 36.48 94 ALA A N 1
ATOM 789 C CA . ALA A 1 94 ? 40.674 4.942 9.753 1.00 35.70 94 ALA A CA 1
ATOM 790 C C . ALA A 1 94 ? 39.241 4.501 9.498 1.00 35.82 94 ALA A C 1
ATOM 791 O O . ALA A 1 94 ? 38.336 4.877 10.243 1.00 35.08 94 ALA A O 1
ATOM 793 N N . HIS A 1 95 ? 39.041 3.724 8.429 1.00 36.54 95 HIS A N 1
ATOM 794 C CA . HIS A 1 95 ? 37.714 3.231 8.071 1.00 36.34 95 HIS A CA 1
ATOM 795 C C . HIS A 1 95 ? 37.112 2.453 9.279 1.00 35.07 95 HIS A C 1
ATOM 796 O O . HIS A 1 95 ? 35.972 2.686 9.658 1.00 34.99 95 HIS A O 1
ATOM 803 N N A LYS A 1 96 ? 37.896 1.557 9.867 0.50 34.09 96 LYS A N 1
ATOM 804 N N B LYS A 1 96 ? 37.897 1.559 9.870 0.50 34.02 96 LYS A N 1
ATOM 805 C CA A LYS A 1 96 ? 37.408 0.748 10.995 0.50 33.13 96 LYS A CA 1
ATOM 806 C CA B LYS A 1 96 ? 37.409 0.742 10.991 0.50 33.03 96 LYS A CA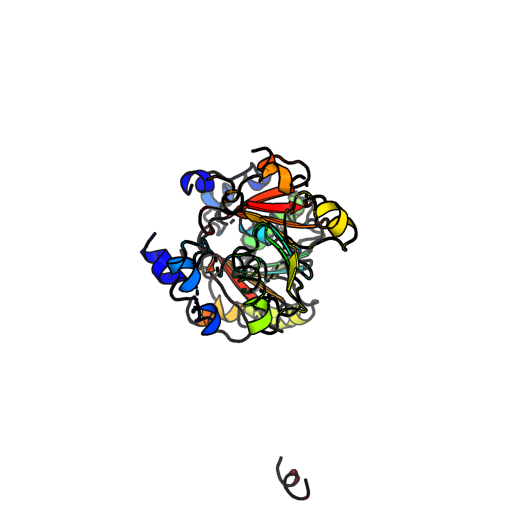 1
ATOM 807 C C A LYS A 1 96 ? 37.069 1.594 12.233 0.50 32.79 96 LYS A C 1
ATOM 808 C C B LYS A 1 96 ? 37.088 1.571 12.250 0.50 32.70 96 LYS A C 1
ATOM 809 O O A LYS A 1 96 ? 36.044 1.364 12.890 0.50 31.93 96 LYS A O 1
ATOM 810 O O B LYS A 1 96 ? 36.094 1.309 12.938 0.50 31.84 96 LYS A O 1
ATOM 821 N N . HIS A 1 97 ? 37.921 2.574 12.537 1.00 32.25 97 HIS A N 1
ATOM 822 C CA . HIS A 1 97 ? 37.670 3.478 13.664 1.00 32.76 97 HIS A CA 1
ATOM 823 C C . HIS A 1 97 ? 36.391 4.312 13.467 1.00 33.43 97 HIS A C 1
ATOM 824 O O . HIS A 1 97 ? 35.587 4.482 14.402 1.00 33.12 97 HIS A O 1
ATOM 831 N N . VAL A 1 98 ? 36.220 4.829 12.260 1.00 33.32 98 VAL A N 1
ATOM 832 C CA . VAL A 1 98 ? 34.971 5.545 11.905 1.00 34.48 98 VAL A CA 1
ATOM 833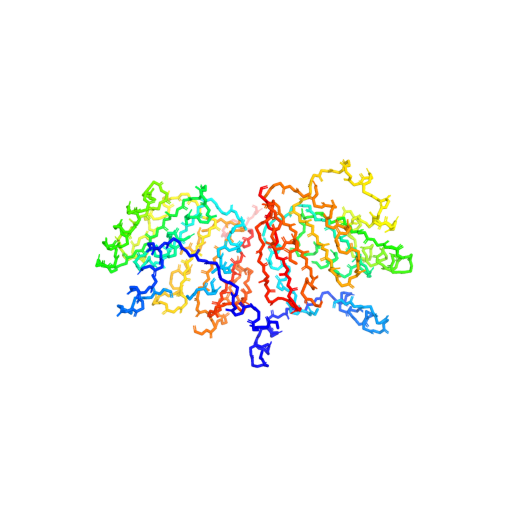 C C . VAL A 1 98 ? 33.750 4.616 12.095 1.00 34.72 98 VAL A C 1
ATOM 834 O O . VAL A 1 98 ? 32.779 4.964 12.771 1.00 34.68 98 VAL A O 1
ATOM 838 N N . LYS A 1 99 ? 33.823 3.416 11.521 1.00 33.94 99 LYS A N 1
ATOM 839 C CA . LYS A 1 99 ? 32.747 2.435 11.688 1.00 34.39 99 LYS A CA 1
ATOM 840 C C . LYS A 1 99 ? 32.494 2.044 13.134 1.00 33.36 99 LYS A C 1
ATOM 841 O O . LYS A 1 99 ? 31.344 1.867 13.530 1.00 33.63 99 LYS A O 1
ATOM 847 N N . ALA A 1 100 ? 33.555 1.919 13.921 1.00 32.95 100 ALA A N 1
ATOM 848 C CA . ALA A 1 100 ? 33.436 1.501 15.338 1.00 32.88 100 ALA A CA 1
ATOM 849 C C . ALA A 1 100 ? 32.541 2.459 16.117 1.00 33.35 100 ALA A C 1
ATOM 850 O O . ALA A 1 100 ? 31.831 2.052 17.033 1.00 32.71 100 ALA A O 1
ATOM 852 N N . LEU A 1 101 ? 32.645 3.736 15.776 1.00 33.24 101 LEU A N 1
ATOM 853 C CA . LEU A 1 101 ? 31.928 4.776 16.515 1.00 34.81 101 LEU A CA 1
ATOM 854 C C . LEU A 1 101 ? 30.599 5.128 15.849 1.00 35.76 101 LEU A C 1
ATOM 855 O O . LEU A 1 101 ? 29.927 6.071 16.275 1.00 37.40 101 LEU A O 1
ATOM 860 N N . GLY A 1 102 ? 30.231 4.366 14.826 1.00 35.22 102 GLY A N 1
ATOM 861 C CA . GLY A 1 102 ? 28.978 4.563 14.069 1.00 36.25 102 GLY A CA 1
ATOM 862 C C . GLY A 1 102 ? 28.963 5.869 13.267 1.00 37.71 102 GLY A C 1
ATOM 863 O O . GLY A 1 102 ? 27.901 6.476 13.044 1.00 36.64 102 GLY A O 1
ATOM 864 N N . LEU A 1 103 ? 30.132 6.303 12.809 1.00 38.24 103 LEU A N 1
ATOM 865 C CA . LEU A 1 103 ? 30.226 7.625 12.154 1.00 39.18 103 LEU A CA 1
ATOM 866 C C . LEU A 1 103 ? 30.332 7.634 10.651 1.00 40.16 103 LEU A C 1
ATOM 867 O O . LEU A 1 103 ? 30.601 8.707 10.060 1.00 39.03 103 LEU A O 1
ATOM 872 N N A GLU A 1 104 ? 30.106 6.478 10.021 0.50 40.21 104 GLU A N 1
ATOM 873 N N B GLU A 1 104 ? 30.111 6.480 10.023 0.50 40.23 104 GLU A N 1
ATOM 874 C CA A GLU A 1 104 ? 30.213 6.330 8.564 0.50 41.82 104 GLU A CA 1
ATOM 875 C CA B GLU A 1 104 ? 30.283 6.329 8.575 0.50 41.94 104 GLU A CA 1
ATOM 876 C C A GLU A 1 104 ? 29.420 7.401 7.844 0.50 42.24 104 GLU A C 1
ATOM 877 C C B GLU A 1 104 ? 29.292 7.139 7.720 0.50 42.16 104 GLU A C 1
ATOM 878 O O A GLU A 1 104 ? 29.892 8.013 6.886 0.50 43.01 104 GLU A O 1
ATOM 879 O O B GLU A 1 104 ? 29.519 7.312 6.528 0.50 42.90 104 GLU A O 1
ATOM 890 N N . SER A 1 105 ? 28.207 7.619 8.330 1.00 42.96 105 SER A N 1
ATOM 891 C CA . SER A 1 105 ? 27.240 8.490 7.660 1.00 43.86 105 SER A CA 1
ATOM 892 C C . SER A 1 105 ? 27.644 9.972 7.766 1.00 44.34 105 SER A C 1
ATOM 893 O O . SER A 1 105 ? 27.169 10.788 6.974 1.00 45.41 105 SER A O 1
ATOM 896 N N . ARG A 1 106 ? 28.511 10.320 8.722 1.00 42.62 106 ARG A N 1
ATOM 897 C CA . ARG A 1 106 ? 28.947 11.726 8.859 1.00 42.59 106 ARG A CA 1
ATOM 898 C C . ARG A 1 106 ? 30.390 11.982 8.514 1.00 40.80 106 ARG A C 1
ATOM 899 O O . ARG A 1 106 ? 30.842 13.149 8.472 1.00 41.14 106 ARG A O 1
ATOM 907 N N . ILE A 1 107 ? 31.138 10.912 8.312 1.00 37.80 107 ILE A N 1
ATOM 908 C CA . ILE A 1 107 ? 32.515 11.047 7.896 1.00 35.75 107 ILE A CA 1
ATOM 909 C C . ILE A 1 107 ? 32.659 10.222 6.635 1.00 36.79 107 ILE A C 1
ATOM 910 O O . ILE A 1 107 ? 32.540 8.986 6.689 1.00 36.92 107 ILE A O 1
ATOM 915 N N . GLU A 1 108 ? 32.912 10.908 5.526 1.00 36.24 108 GLU A N 1
ATOM 916 C CA . GLU A 1 108 ? 33.177 10.230 4.267 1.00 39.03 108 GLU A CA 1
ATOM 917 C C . GLU A 1 108 ? 34.682 10.158 4.024 1.00 39.27 108 GLU A C 1
ATOM 918 O O . GLU A 1 108 ? 35.349 11.171 3.824 1.00 39.73 108 GLU A O 1
ATOM 924 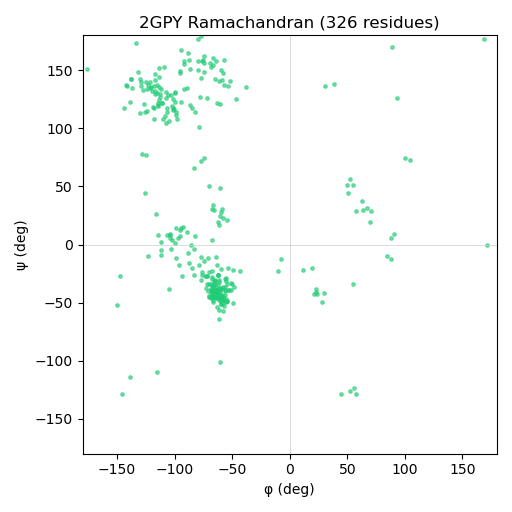N N . LEU A 1 109 ? 35.216 8.940 4.033 1.00 40.44 109 LEU A N 1
ATOM 925 C CA . LEU A 1 109 ? 36.644 8.737 3.826 1.00 41.23 109 LEU A CA 1
ATOM 926 C C . LEU A 1 109 ? 36.914 8.461 2.369 1.00 42.50 109 LEU A C 1
ATOM 927 O O . LEU A 1 109 ? 36.374 7.510 1.794 1.00 42.04 109 LEU A O 1
ATOM 932 N N . LEU A 1 110 ? 37.755 9.287 1.772 1.00 43.11 110 LEU A N 1
ATOM 933 C CA . LEU A 1 110 ? 38.090 9.078 0.380 1.00 45.81 110 LEU A CA 1
ATOM 934 C C . LEU A 1 110 ? 39.504 8.554 0.317 1.00 47.27 110 LEU A C 1
ATOM 935 O O . LEU A 1 110 ? 40.391 9.058 1.006 1.00 46.23 110 LEU A O 1
ATOM 940 N N . PHE A 1 111 ? 39.647 7.481 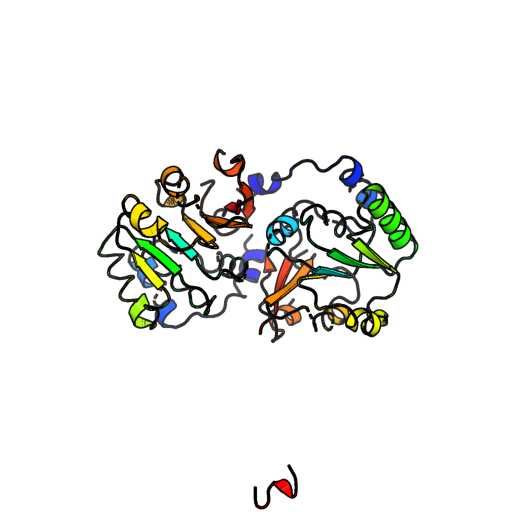-0.456 1.00 49.93 111 PHE A N 1
ATOM 941 C CA . PHE A 1 111 ? 40.901 6.798 -0.759 1.00 52.34 111 PHE A CA 1
ATOM 942 C C . PHE A 1 111 ? 41.073 6.896 -2.269 1.00 53.13 111 PHE A C 1
ATOM 943 O O . PHE A 1 111 ? 40.259 6.383 -3.031 1.00 53.90 111 PHE A O 1
ATOM 951 N N . GLY A 1 112 ? 42.144 7.543 -2.704 1.00 54.22 112 GLY A N 1
ATOM 952 C CA . GLY A 1 112 ? 43.199 7.897 -1.790 1.00 55.10 112 GLY A CA 1
ATOM 953 C C . GLY A 1 112 ? 43.956 9.141 -2.160 1.00 55.21 112 GLY A C 1
ATOM 954 O O . GLY A 1 112 ? 44.109 10.026 -1.328 1.00 55.75 112 GLY A O 1
ATOM 955 N N . ASP A 1 113 ? 44.451 9.213 -3.393 1.00 55.38 113 ASP A N 1
ATOM 956 C CA . ASP A 1 113 ? 45.293 10.347 -3.763 1.00 55.42 113 ASP A CA 1
ATOM 957 C C . ASP A 1 113 ? 44.478 11.595 -4.074 1.00 55.36 113 ASP A C 1
ATOM 958 O O . ASP A 1 113 ? 43.927 11.736 -5.180 1.00 55.20 113 ASP A O 1
ATOM 963 N N . ALA A 1 114 ? 44.434 12.505 -3.092 1.00 55.19 114 ALA A N 1
ATOM 964 C CA . ALA A 1 114 ? 43.717 13.790 -3.205 1.00 54.97 114 ALA A CA 1
ATOM 965 C C . ALA A 1 114 ? 43.917 14.514 -4.539 1.00 54.88 114 ALA A C 1
ATOM 966 O O . ALA A 1 114 ? 43.091 15.348 -4.926 1.00 54.29 114 ALA A O 1
ATOM 968 N N . LEU A 1 115 ? 45.013 14.196 -5.229 1.00 55.15 115 LEU A N 1
ATOM 969 C CA . LEU A 1 115 ? 45.322 14.821 -6.508 1.00 55.42 115 LEU A CA 1
ATOM 970 C C . LEU A 1 115 ? 44.413 14.355 -7.635 1.00 55.62 115 LEU A C 1
ATOM 971 O O . LEU A 1 115 ? 44.187 15.091 -8.597 1.00 55.43 115 LEU A O 1
ATOM 976 N N . GLN A 1 116 ? 43.885 13.141 -7.520 1.00 56.11 116 GLN A N 1
ATOM 977 C CA . GLN A 1 116 ? 42.929 12.646 -8.527 1.00 56.78 116 GLN A CA 1
ATOM 978 C C . GLN A 1 116 ? 41.532 12.387 -7.938 1.00 56.80 116 GLN A C 1
ATOM 979 O O . GLN A 1 116 ? 40.750 11.577 -8.448 1.00 57.37 116 GLN A O 1
ATOM 985 N N . LEU A 1 117 ? 41.235 13.112 -6.869 1.00 56.14 117 LEU A N 1
ATOM 986 C CA . LEU A 1 117 ? 39.914 13.114 -6.249 1.00 55.45 117 LEU A CA 1
ATOM 987 C C . LEU A 1 117 ? 39.218 14.467 -6.422 1.00 55.14 117 LEU A C 1
ATOM 988 O O . LEU A 1 117 ? 38.060 14.626 -6.058 1.00 54.62 117 LEU A O 1
ATOM 993 N N . GLY A 1 118 ? 39.921 15.433 -7.006 1.00 55.36 118 GLY A N 1
ATOM 994 C CA . GLY A 1 118 ? 39.411 16.806 -7.103 1.00 55.51 118 GLY A CA 1
ATOM 995 C C . GLY A 1 118 ? 38.276 16.941 -8.100 1.00 55.99 118 GLY A C 1
ATOM 996 O O . GLY A 1 118 ? 37.424 17.840 -7.985 1.00 55.60 118 GLY A O 1
ATOM 997 N N . GLU A 1 119 ? 38.288 16.045 -9.087 1.00 55.71 119 GLU A N 1
ATOM 998 C CA . GLU A 1 119 ? 37.243 15.948 -10.094 1.00 55.99 119 GLU A CA 1
ATOM 999 C C . GLU A 1 119 ? 35.937 15.458 -9.469 1.00 55.44 119 GLU A C 1
ATOM 1000 O O . GLU A 1 119 ? 34.854 15.955 -9.817 1.00 55.89 119 GLU A O 1
ATOM 1006 N N . LYS A 1 120 ? 36.042 14.475 -8.572 1.00 54.24 120 LYS A N 1
ATOM 1007 C CA . LYS A 1 120 ? 34.890 14.013 -7.793 1.00 53.48 120 LYS A CA 1
ATOM 1008 C C . LYS A 1 120 ? 34.372 15.163 -6.938 1.00 52.59 120 LYS A C 1
ATOM 1009 O O . LYS A 1 120 ? 33.206 15.561 -7.030 1.00 52.66 120 LYS A O 1
ATOM 1015 N N . LEU A 1 121 ? 35.267 15.706 -6.126 1.00 50.60 121 LEU A N 1
ATOM 1016 C CA . LEU A 1 121 ? 34.893 16.667 -5.130 1.00 49.38 121 LEU A CA 1
ATOM 1017 C C . LEU A 1 121 ? 34.292 17.961 -5.676 1.00 48.35 121 LEU A C 1
ATOM 1018 O O . LEU A 1 121 ? 33.506 18.603 -5.003 1.00 47.59 121 LEU A O 1
ATOM 1023 N N . GLU A 1 122 ? 34.630 18.343 -6.902 1.00 48.50 122 GLU A N 1
ATOM 1024 C CA . GLU A 1 122 ? 34.096 19.601 -7.434 1.00 48.17 122 GLU A CA 1
ATOM 1025 C C . GLU A 1 122 ? 32.588 19.523 -7.760 1.00 46.85 122 GLU A C 1
ATOM 1026 O O . GLU A 1 122 ? 31.956 20.559 -7.976 1.00 46.44 122 GLU A O 1
ATOM 1032 N N . LEU A 1 123 ? 32.032 18.304 -7.755 1.00 45.21 123 LEU A N 1
ATOM 1033 C CA . LEU A 1 123 ? 30.570 18.087 -7.847 1.00 43.69 123 LEU A CA 1
ATOM 1034 C C . LEU A 1 123 ? 29.870 18.098 -6.474 1.00 42.94 123 LEU A C 1
ATOM 1035 O O . LEU A 1 123 ? 28.637 18.063 -6.377 1.00 41.93 123 LEU A O 1
ATOM 1040 N N . TYR A 1 124 ? 30.663 18.148 -5.409 1.00 40.66 124 TYR A N 1
ATOM 1041 C CA . TYR A 1 124 ? 30.117 18.307 -4.079 1.00 40.40 124 TYR A CA 1
ATOM 1042 C C . TYR A 1 124 ? 29.695 19.776 -3.883 1.00 40.20 124 TYR A C 1
ATOM 1043 O O . TYR A 1 124 ? 30.213 20.671 -4.570 1.00 39.13 124 TYR A O 1
ATOM 1052 N N . PRO A 1 125 ? 28.782 20.040 -2.930 1.00 40.46 125 PRO A N 1
ATOM 1053 C CA . PRO A 1 125 ? 28.528 21.448 -2.596 1.00 39.95 125 PRO A CA 1
ATOM 1054 C C . PRO A 1 125 ? 29.773 22.073 -1.933 1.00 39.36 125 PRO A C 1
ATOM 1055 O O . PRO A 1 125 ? 30.606 21.366 -1.392 1.00 39.62 125 PRO A O 1
ATOM 1059 N N . LEU A 1 126 ? 29.856 23.390 -1.942 1.00 38.61 126 LEU A N 1
ATOM 1060 C CA . LEU A 1 126 ? 31.003 24.067 -1.361 1.00 38.55 126 LEU A CA 1
ATOM 1061 C C . LEU A 1 126 ? 31.147 23.726 0.114 1.00 37.27 126 LEU A C 1
ATOM 1062 O O . LEU A 1 126 ? 30.158 23.481 0.798 1.00 37.50 126 LEU A O 1
ATOM 1067 N N . PHE A 1 127 ? 32.379 23.740 0.596 1.00 35.96 127 PHE A N 1
ATOM 1068 C CA . PHE A 1 127 ? 32.685 23.441 1.998 1.00 35.16 127 PHE A CA 1
ATOM 1069 C C . PHE A 1 127 ? 32.779 24.722 2.839 1.00 35.44 127 PHE A C 1
ATOM 1070 O O . PHE A 1 127 ? 33.199 25.760 2.340 1.00 35.79 127 PHE A O 1
ATOM 1078 N N . ASP A 1 128 ? 32.394 24.630 4.112 1.00 35.16 128 ASP A N 1
ATOM 1079 C CA . ASP A 1 128 ? 32.565 25.744 5.057 1.00 36.12 128 ASP A CA 1
ATOM 1080 C C . ASP A 1 128 ? 33.993 25.874 5.539 1.00 36.01 128 ASP A C 1
ATOM 1081 O O . ASP A 1 128 ? 34.451 26.980 5.868 1.00 35.91 128 ASP A O 1
ATOM 1086 N N . VAL A 1 129 ? 34.699 24.740 5.615 1.00 35.87 129 VAL A N 1
ATOM 1087 C CA . VAL A 1 129 ? 36.053 24.702 6.183 1.00 35.94 129 VAL A CA 1
ATOM 1088 C C . VAL A 1 129 ? 36.872 23.733 5.346 1.00 36.12 129 VAL A C 1
ATOM 1089 O O . VAL A 1 129 ? 36.399 22.642 4.977 1.00 36.36 129 VAL A O 1
ATOM 1093 N N . LEU A 1 130 ? 38.096 24.149 5.034 1.00 35.96 130 LEU A N 1
ATOM 1094 C CA . LEU A 1 130 ? 39.102 23.231 4.496 1.00 35.91 130 LEU A CA 1
ATOM 1095 C C . LEU A 1 130 ? 40.220 23.143 5.531 1.00 36.78 130 LEU A C 1
ATOM 1096 O O . LEU A 1 130 ? 40.708 24.174 6.035 1.00 37.21 130 LEU A O 1
ATOM 1101 N N . PHE A 1 131 ? 40.606 21.925 5.864 1.00 37.13 131 PHE A N 1
ATOM 1102 C CA . PHE A 1 131 ? 41.723 21.705 6.781 1.00 39.50 131 PHE A CA 1
ATOM 1103 C C . PHE A 1 131 ? 42.886 21.025 6.060 1.00 39.78 131 PHE A C 1
ATOM 1104 O O . PHE A 1 131 ? 42.746 19.891 5.552 1.00 40.19 131 PHE A O 1
ATOM 1112 N N . ILE A 1 132 ? 44.044 21.690 6.043 1.00 39.51 132 ILE A N 1
ATOM 1113 C CA . ILE A 1 132 ? 45.260 21.152 5.399 1.00 39.92 132 ILE A CA 1
ATOM 1114 C C . ILE A 1 132 ? 46.425 21.237 6.405 1.00 40.64 132 ILE A C 1
ATOM 1115 O O . ILE A 1 132 ? 46.539 22.231 7.151 1.00 40.64 132 ILE A O 1
ATOM 1120 N N . ASP A 1 133 ? 47.255 20.199 6.439 1.00 39.92 133 ASP A N 1
ATOM 1121 C CA . ASP A 1 133 ? 48.472 20.189 7.265 1.00 40.40 133 ASP A CA 1
ATOM 1122 C C . ASP A 1 133 ? 49.645 20.399 6.340 1.00 40.91 133 ASP A C 1
ATOM 1123 O O . ASP A 1 133 ? 50.039 19.490 5.590 1.00 41.07 133 ASP A O 1
ATOM 1128 N N . ALA A 1 134 ? 50.212 21.600 6.386 1.00 41.07 134 ALA A N 1
ATOM 1129 C CA . ALA A 1 134 ? 51.370 21.921 5.576 1.00 41.61 134 ALA A CA 1
ATOM 1130 C C . ALA A 1 134 ? 52.524 20.916 5.764 1.00 41.76 134 ALA A C 1
ATOM 1131 O O . ALA A 1 134 ? 53.363 20.774 4.885 1.00 41.69 134 ALA A O 1
ATOM 1133 N N . ALA A 1 135 ? 52.518 20.179 6.879 1.00 42.48 135 ALA A N 1
ATOM 1134 C CA . ALA A 1 135 ? 53.615 19.259 7.224 1.00 42.28 135 ALA A CA 1
ATOM 1135 C C . ALA A 1 135 ? 53.571 17.929 6.459 1.00 42.11 135 ALA A C 1
ATOM 1136 O O . ALA A 1 135 ? 54.570 17.208 6.401 1.00 42.17 135 ALA A O 1
ATOM 1138 N N . LYS A 1 136 ? 52.412 17.612 5.891 1.00 41.43 136 LYS A N 1
ATOM 1139 C CA . LYS A 1 136 ? 52.237 16.395 5.110 1.00 40.88 136 LYS A CA 1
ATOM 1140 C C . LYS A 1 136 ? 52.703 16.570 3.655 1.00 39.72 136 LYS A C 1
ATOM 1141 O O . LYS A 1 136 ? 52.677 15.621 2.877 1.00 39.15 136 LYS A O 1
ATOM 1147 N N . GLY A 1 137 ? 53.111 17.782 3.292 1.00 38.49 137 GLY A N 1
ATOM 1148 C CA . GLY A 1 137 ? 53.681 18.050 1.972 1.00 38.11 137 GLY A CA 1
ATOM 1149 C C . GLY A 1 137 ? 52.646 18.413 0.916 1.00 38.69 137 GLY A C 1
ATOM 1150 O O . GLY A 1 137 ? 51.442 18.276 1.155 1.00 37.65 137 GLY A O 1
ATOM 1151 N N . GLN A 1 138 ? 53.120 18.873 -0.248 1.00 38.48 138 GLN A N 1
ATOM 1152 C CA . GLN A 1 138 ? 52.235 19.272 -1.345 1.00 40.04 138 GLN A CA 1
ATOM 1153 C C . GLN A 1 138 ? 51.254 20.364 -0.917 1.00 39.29 138 GLN A C 1
ATOM 1154 O O . GLN A 1 138 ? 50.161 20.444 -1.470 1.00 39.73 138 GLN A O 1
ATOM 1160 N N . TYR A 1 139 ? 51.655 21.187 0.052 1.00 39.45 139 TYR A N 1
ATOM 1161 C CA . TYR A 1 139 ? 50.805 22.228 0.638 1.00 40.43 139 TYR A CA 1
ATOM 1162 C C . TYR A 1 139 ? 50.249 23.186 -0.425 1.00 40.78 139 TYR A C 1
ATOM 1163 O O . TYR A 1 139 ? 49.045 23.436 -0.483 1.00 40.40 139 TYR A O 1
ATOM 1172 N N . ARG A 1 140 ? 51.135 23.687 -1.293 1.00 40.65 140 ARG A N 1
ATOM 1173 C CA . ARG A 1 140 ? 50.728 24.624 -2.319 1.00 41.47 140 ARG A CA 1
ATOM 1174 C C . ARG A 1 140 ? 49.764 23.956 -3.288 1.00 41.51 140 ARG A C 1
ATOM 1175 O O . ARG A 1 140 ? 48.762 24.559 -3.676 1.00 41.58 140 ARG A O 1
ATOM 1183 N N . ARG A 1 141 ? 50.067 22.707 -3.661 1.00 41.39 141 ARG A N 1
ATOM 1184 C CA . ARG A 1 141 ? 49.219 21.934 -4.567 1.00 41.46 141 ARG A CA 1
ATOM 1185 C C . ARG A 1 141 ? 47.787 21.717 -4.030 1.00 40.47 141 ARG A C 1
ATOM 1186 O O . ARG A 1 141 ? 46.809 21.904 -4.765 1.00 39.60 141 ARG A O 1
ATOM 1194 N N . PHE A 1 142 ? 47.657 21.322 -2.764 1.00 40.19 142 PHE A N 1
ATOM 1195 C CA . PHE A 1 142 ? 46.310 21.116 -2.207 1.00 39.93 142 PHE A CA 1
ATOM 1196 C C . PHE A 1 142 ? 45.551 22.435 -1.994 1.00 39.83 142 PHE A C 1
ATOM 1197 O O . PHE A 1 142 ? 44.339 22.502 -2.231 1.00 38.46 142 PHE A O 1
ATOM 1205 N N . PHE A 1 143 ? 46.251 23.466 -1.521 1.00 40.31 143 PHE A N 1
ATOM 1206 C CA . PHE A 1 143 ? 45.628 24.791 -1.391 1.00 41.58 143 PHE A CA 1
ATOM 1207 C C . PHE A 1 143 ? 45.036 25.240 -2.727 1.00 41.66 143 PHE A C 1
ATOM 1208 O O . PHE A 1 143 ? 43.875 25.640 -2.772 1.00 41.39 143 PHE A O 1
ATOM 1216 N N . ASP A 1 144 ? 45.816 25.129 -3.815 1.00 42.00 144 ASP A N 1
ATOM 1217 C CA . ASP A 1 144 ? 45.355 25.495 -5.158 1.00 42.86 144 ASP A CA 1
ATOM 1218 C C . ASP A 1 144 ? 44.155 24.676 -5.636 1.00 43.03 144 ASP A C 1
ATOM 1219 O O . ASP A 1 144 ? 43.213 25.216 -6.223 1.00 41.30 144 ASP A O 1
ATOM 1232 N N . TYR A 1 146 ? 42.012 22.772 -3.778 1.00 41.00 146 TYR A N 1
ATOM 1233 C CA . TYR A 1 146 ? 40.827 22.717 -2.902 1.00 40.07 146 TYR A CA 1
ATOM 1234 C C . TYR A 1 146 ? 40.271 24.048 -2.397 1.00 39.48 146 TYR A C 1
ATOM 1235 O O . TYR A 1 146 ? 39.087 24.135 -2.067 1.00 38.14 146 TYR A O 1
ATOM 1244 N N . SER A 1 147 ? 41.096 25.097 -2.372 1.00 38.85 147 SER A N 1
ATOM 1245 C CA . SER A 1 147 ? 40.563 26.401 -1.965 1.00 39.10 147 SER A CA 1
ATOM 1246 C C . SER A 1 147 ? 39.352 26.859 -2.823 1.00 38.59 147 SER A C 1
ATOM 1247 O O . SER A 1 147 ? 38.404 27.461 -2.285 1.00 37.78 147 SER A O 1
ATOM 1250 N N . PRO A 1 148 ? 39.350 26.560 -4.139 1.00 38.58 148 PRO A N 1
ATOM 1251 C CA . PRO A 1 148 ? 38.149 26.916 -4.872 1.00 39.34 148 PRO A CA 1
ATOM 1252 C C . PRO A 1 148 ? 36.899 26.228 -4.355 1.00 39.80 148 PRO A C 1
ATOM 1253 O O . PRO A 1 148 ? 35.799 26.682 -4.651 1.00 41.04 148 PRO A O 1
ATOM 1265 N N . VAL A 1 150 ? 35.951 26.036 -1.280 1.00 38.04 150 VAL A N 1
ATOM 1266 C CA . VAL A 1 150 ? 35.520 26.651 -0.017 1.00 36.80 150 VAL A CA 1
ATOM 1267 C C . VAL A 1 150 ? 34.600 27.828 -0.347 1.00 36.33 150 VAL A C 1
ATOM 1268 O O . VAL A 1 150 ? 34.879 28.608 -1.285 1.00 35.72 150 VAL A O 1
ATOM 1272 N N . ARG A 1 151 ? 33.522 27.969 0.411 1.00 35.89 151 ARG A N 1
ATOM 1273 C CA . ARG A 1 151 ? 32.564 29.056 0.159 1.00 37.12 151 ARG A CA 1
ATOM 1274 C C . ARG A 1 151 ? 33.135 30.442 0.483 1.00 37.04 151 ARG A C 1
ATOM 1275 O O . ARG A 1 151 ? 34.044 30.570 1.328 1.00 37.20 151 ARG A O 1
ATOM 1283 N N . PRO A 1 152 ? 32.589 31.502 -0.143 1.00 38.01 152 PRO A N 1
ATOM 1284 C CA . PRO A 1 152 ? 33.018 32.824 0.348 1.00 38.10 152 PRO A CA 1
ATOM 1285 C C . PRO A 1 152 ? 32.615 32.953 1.815 1.00 38.65 152 PRO A C 1
ATOM 1286 O O . PRO A 1 152 ? 31.584 32.415 2.232 1.00 37.48 152 PRO A O 1
ATOM 1290 N N . GLY A 1 153 ? 33.477 33.557 2.620 1.00 39.18 153 GLY A N 1
ATOM 1291 C CA . GLY A 1 153 ? 33.220 33.645 4.055 1.00 39.36 153 GLY A CA 1
ATOM 1292 C C . GLY A 1 153 ? 33.742 32.451 4.810 1.00 39.76 153 GLY A C 1
ATOM 1293 O O . GLY A 1 153 ? 33.851 32.489 6.042 1.00 39.83 153 GLY A O 1
ATOM 1294 N N . GLY A 1 154 ? 34.117 31.402 4.062 1.00 39.67 154 GLY A N 1
ATOM 1295 C CA . GLY A 1 154 ? 34.547 30.135 4.615 1.00 38.15 154 GLY A CA 1
ATOM 1296 C C . GLY A 1 154 ? 35.982 30.182 5.090 1.00 38.33 154 GLY A C 1
ATOM 1297 O O . GLY A 1 154 ? 36.655 31.205 4.956 1.00 36.79 154 GLY A O 1
ATOM 1298 N N . LEU A 1 155 ? 36.445 29.077 5.670 1.00 36.86 155 LEU A N 1
ATOM 1299 C CA . LEU A 1 155 ? 37.755 29.060 6.329 1.00 38.01 155 LEU A CA 1
ATOM 1300 C C . LEU A 1 155 ? 38.674 28.030 5.736 1.00 37.49 155 LEU A C 1
ATOM 1301 O O . LEU A 1 155 ? 38.255 26.912 5.464 1.00 36.63 155 LEU A O 1
ATOM 1306 N N . ILE A 1 156 ? 39.946 28.394 5.587 1.00 37.95 156 ILE A N 1
ATOM 1307 C CA . ILE A 1 156 ? 40.979 27.396 5.397 1.00 37.45 156 ILE A CA 1
ATOM 1308 C C . ILE A 1 156 ? 41.894 27.451 6.622 1.00 38.28 156 ILE A C 1
ATOM 1309 O O . ILE A 1 156 ? 42.483 28.478 6.925 1.00 37.47 156 ILE A O 1
ATOM 1314 N N . LEU A 1 157 ? 42.006 26.328 7.302 1.00 38.03 157 LEU A N 1
ATOM 1315 C CA . LEU A 1 157 ? 42.902 26.168 8.418 1.00 39.36 157 LEU A CA 1
ATOM 1316 C C . LEU A 1 157 ? 44.136 25.416 7.931 1.00 40.38 157 LEU A C 1
ATOM 1317 O O . LEU A 1 157 ? 44.028 24.269 7.485 1.00 40.80 157 LEU A O 1
ATOM 1322 N N . SER A 1 158 ? 45.295 26.066 7.974 1.00 40.44 158 SER A N 1
ATOM 1323 C CA . SER A 1 158 ? 46.527 25.431 7.527 1.00 41.26 158 SER A CA 1
ATOM 1324 C C . SER A 1 158 ? 47.412 25.171 8.744 1.00 42.03 158 SER A C 1
ATOM 1325 O O . SER A 1 158 ? 47.987 26.109 9.301 1.00 42.30 158 SER A O 1
ATOM 1328 N N . ASP A 1 159 ? 47.533 23.911 9.137 1.00 42.32 159 ASP A N 1
ATOM 1329 C CA . ASP A 1 159 ? 48.359 23.539 10.288 1.00 43.88 159 ASP A CA 1
ATOM 1330 C C . ASP A 1 159 ? 49.830 23.572 9.871 1.00 44.19 159 ASP A C 1
ATOM 1331 O O . ASP A 1 159 ? 50.150 23.246 8.737 1.00 43.84 159 ASP A O 1
ATOM 1336 N N . ASN A 1 160 ? 50.728 24.011 10.763 1.00 46.35 160 ASN A N 1
ATOM 1337 C CA . ASN A 1 160 ? 52.195 24.027 10.482 1.00 47.06 160 ASN A CA 1
ATOM 1338 C C . ASN A 1 160 ? 52.734 24.912 9.363 1.00 47.95 160 ASN A C 1
ATOM 1339 O O . ASN A 1 160 ? 53.801 24.613 8.765 1.00 48.48 160 ASN A O 1
ATOM 1344 N N . VAL A 1 161 ? 52.046 26.023 9.107 1.00 48.29 161 VAL A N 1
ATOM 1345 C CA . VAL A 1 161 ? 52.317 26.865 7.928 1.00 49.68 161 VAL A CA 1
ATOM 1346 C C . VAL A 1 161 ? 53.720 27.489 7.885 1.00 50.53 161 VAL A C 1
ATOM 1347 O O . VAL A 1 161 ? 54.247 27.812 6.811 1.00 50.93 161 VAL A O 1
ATOM 1351 N N . LEU A 1 162 ? 54.306 27.667 9.057 1.00 51.46 162 LEU A N 1
ATOM 1352 C CA . LEU A 1 162 ? 55.573 28.381 9.187 1.00 53.31 162 LEU A CA 1
ATOM 1353 C C . LEU A 1 162 ? 56.745 27.470 9.597 1.00 53.92 162 LEU A C 1
ATOM 1354 O O . LEU A 1 162 ? 57.880 27.942 9.751 1.00 53.87 162 LEU A O 1
ATOM 1359 N N . PHE A 1 163 ? 56.471 26.170 9.741 1.00 54.86 163 PHE A N 1
ATOM 1360 C CA . PHE A 1 163 ? 57.459 25.215 10.260 1.00 55.78 163 PHE A CA 1
ATOM 1361 C C . PHE A 1 163 ? 58.629 25.011 9.296 1.00 56.21 163 PHE A C 1
ATOM 1362 O O . PHE A 1 163 ? 58.466 25.084 8.073 1.00 56.83 163 PHE A O 1
ATOM 1370 N N . GLN A 1 189 ? 54.691 32.745 2.416 1.00 59.12 189 GLN A N 1
ATOM 1371 C CA . GLN A 1 189 ? 54.229 34.114 2.199 1.00 58.80 189 GLN A CA 1
ATOM 1372 C C . GLN A 1 189 ? 53.122 34.276 1.137 1.00 58.36 189 GLN A C 1
ATOM 1373 O O . GLN A 1 189 ? 52.306 35.235 1.258 1.00 58.61 189 GLN A O 1
ATOM 1379 N N . TRP A 1 190 ? 53.067 33.331 0.125 1.00 58.16 190 TRP A N 1
ATOM 1380 C CA . TRP A 1 190 ? 52.018 33.454 -0.921 1.00 57.79 190 TRP A CA 1
ATOM 1381 C C . TRP A 1 190 ? 50.648 33.263 -0.283 1.00 57.72 190 TRP A C 1
ATOM 1382 O O . TRP A 1 190 ? 49.648 33.833 -0.744 1.00 57.55 190 TRP A O 1
ATOM 1393 N N . LEU A 1 191 ? 50.612 32.454 0.782 1.00 56.72 191 LEU A N 1
ATOM 1394 C CA . LEU A 1 191 ? 49.394 32.318 1.563 1.00 56.91 191 LEU A CA 1
ATOM 1395 C C . LEU A 1 191 ? 49.038 33.688 2.146 1.00 56.76 191 LEU A C 1
ATOM 1396 O O . LEU A 1 191 ? 48.010 34.277 1.790 1.00 56.59 191 LEU A O 1
ATOM 1401 N N . LEU A 1 192 ? 49.918 34.198 3.014 1.00 57.09 192 LEU A N 1
ATOM 1402 C CA . LEU A 1 192 ? 49.672 35.402 3.826 1.00 56.89 192 LEU A CA 1
ATOM 1403 C C . LEU A 1 192 ? 49.314 36.609 2.970 1.00 56.46 192 LEU A C 1
ATOM 1404 O O . LEU A 1 192 ? 48.538 37.469 3.395 1.00 57.46 192 LEU A O 1
ATOM 1409 N N . GLU A 1 193 ? 49.842 36.628 1.752 1.00 55.08 193 GLU A N 1
ATOM 1410 C CA . GLU A 1 193 ? 49.600 37.694 0.797 1.00 54.36 193 GLU A CA 1
ATOM 1411 C C . GLU A 1 193 ? 48.603 37.325 -0.322 1.00 53.50 193 GLU A C 1
ATOM 1412 O O . GLU A 1 193 ? 48.399 38.106 -1.258 1.00 53.88 193 GLU A O 1
ATOM 1418 N N . HIS A 1 194 ? 47.990 36.140 -0.232 1.00 52.86 194 HIS A N 1
ATOM 1419 C CA . HIS A 1 194 ? 46.974 35.705 -1.202 1.00 51.78 194 HIS A CA 1
ATOM 1420 C C . HIS A 1 194 ? 45.789 36.676 -1.194 1.00 50.44 194 HIS A C 1
ATOM 1421 O O . HIS A 1 194 ? 45.154 36.862 -0.165 1.00 50.36 194 HIS A O 1
ATOM 1428 N N . PRO A 1 195 ? 45.488 37.294 -2.344 1.00 49.39 195 PRO A N 1
ATOM 1429 C CA . PRO A 1 195 ? 44.529 38.401 -2.372 1.00 48.55 195 PRO A CA 1
ATOM 1430 C C . PRO A 1 195 ? 43.116 38.022 -1.912 1.00 47.66 195 PRO A C 1
ATOM 1431 O O . PRO A 1 195 ? 42.413 38.857 -1.345 1.00 47.40 195 PRO A O 1
ATOM 1435 N N . GLN A 1 196 ? 42.721 36.774 -2.138 1.00 46.46 196 GLN A N 1
ATOM 1436 C CA . GLN A 1 196 ? 41.364 36.326 -1.840 1.00 46.08 196 GLN A CA 1
ATOM 1437 C C . GLN A 1 196 ? 41.173 35.866 -0.378 1.00 44.30 196 GLN A C 1
ATOM 1438 O O . GLN A 1 196 ? 40.068 35.472 0.013 1.00 43.51 196 GLN A O 1
ATOM 1444 N N . TYR A 1 197 ? 42.238 35.923 0.424 1.00 42.53 197 TYR A N 1
ATOM 1445 C CA . TYR A 1 197 ? 42.154 35.429 1.813 1.00 41.53 197 TYR A CA 1
ATOM 1446 C C . TYR A 1 197 ? 42.672 36.427 2.824 1.00 41.06 197 TYR A C 1
ATOM 1447 O O . TYR A 1 197 ? 43.680 37.124 2.584 1.00 40.97 197 TYR A O 1
ATOM 1456 N N . ASP A 1 198 ? 41.920 36.553 3.918 1.00 39.74 198 ASP A N 1
ATOM 1457 C CA . ASP A 1 198 ? 42.292 37.379 5.049 1.00 39.72 198 ASP A CA 1
ATOM 1458 C C . ASP A 1 198 ? 42.912 36.391 6.040 1.00 40.01 198 ASP A C 1
ATOM 1459 O O . ASP A 1 198 ? 42.206 35.565 6.601 1.00 40.09 198 ASP A O 1
ATOM 1464 N N . THR A 1 199 ? 44.233 36.430 6.213 1.00 39.79 199 THR A N 1
ATOM 1465 C CA . THR A 1 199 ? 44.911 35.365 6.960 1.00 40.53 199 THR A CA 1
ATOM 1466 C C . THR A 1 199 ? 45.613 35.843 8.240 1.00 40.43 199 THR A C 1
ATOM 1467 O O . THR A 1 199 ? 46.289 36.888 8.247 1.00 39.76 199 THR A O 1
ATOM 1471 N N . ARG A 1 200 ? 45.440 35.073 9.313 1.00 39.85 200 ARG A N 1
ATOM 1472 C CA . ARG A 1 200 ? 46.178 35.295 10.556 1.00 41.31 200 ARG A CA 1
ATOM 1473 C C . ARG A 1 200 ? 46.630 33.963 11.141 1.00 41.29 200 ARG A C 1
ATOM 1474 O O . ARG A 1 200 ? 45.907 32.968 11.080 1.00 41.36 200 ARG A O 1
ATOM 1482 N N . ILE A 1 201 ? 47.832 33.966 11.708 1.00 41.13 201 ILE A N 1
ATOM 1483 C CA . ILE A 1 201 ? 48.360 32.791 12.371 1.00 41.04 201 ILE A CA 1
ATOM 1484 C C . ILE A 1 201 ? 48.013 32.835 13.853 1.00 41.67 201 ILE A C 1
ATOM 1485 O O . ILE A 1 201 ? 48.186 33.873 14.525 1.00 40.78 201 ILE A O 1
ATOM 1490 N N . PHE A 1 202 ? 47.526 31.698 14.350 1.00 41.48 202 PHE A N 1
ATOM 1491 C CA . PHE A 1 202 ? 47.185 31.544 15.747 1.00 41.66 202 PHE A CA 1
ATOM 1492 C C . PHE A 1 202 ? 48.084 30.553 16.469 1.00 41.61 202 PHE A C 1
ATOM 1493 O O . PHE A 1 202 ? 48.528 29.573 15.871 1.00 41.40 202 PHE A O 1
ATOM 1501 N N . PRO A 1 203 ? 48.391 30.823 17.749 1.00 41.73 203 PRO A N 1
ATOM 1502 C CA . PRO A 1 203 ? 49.278 29.913 18.469 1.00 41.90 203 PRO A CA 1
ATOM 1503 C C . PRO A 1 203 ? 48.581 28.633 18.929 1.00 41.89 203 PRO A C 1
ATOM 1504 O O . PRO A 1 203 ? 48.323 28.454 20.119 1.00 42.47 203 PRO A O 1
ATOM 1508 N N . VAL A 1 204 ? 48.276 27.758 17.975 1.00 41.64 204 VAL A N 1
ATOM 1509 C CA . VAL A 1 204 ? 47.800 26.409 18.264 1.00 41.77 204 VAL A CA 1
ATOM 1510 C C . VAL A 1 204 ? 48.890 25.489 17.738 1.00 41.88 204 VAL A C 1
ATOM 1511 O O . VAL A 1 204 ? 49.438 25.736 16.662 1.00 41.41 204 VAL A O 1
ATOM 1515 N N . GLY A 1 205 ? 49.242 24.451 18.503 1.00 42.21 205 GLY A N 1
ATOM 1516 C CA . GLY A 1 205 ? 50.368 23.601 18.133 1.00 42.05 205 GLY A CA 1
ATOM 1517 C C . GLY A 1 205 ? 51.536 24.469 17.702 1.00 42.16 205 GLY A C 1
ATOM 1518 O O . GLY A 1 205 ? 51.899 25.419 18.403 1.00 42.01 205 GLY A O 1
ATOM 1519 N N . ASP A 1 206 ? 52.094 24.184 16.527 1.00 42.04 206 ASP A N 1
ATOM 1520 C CA . ASP A 1 206 ? 53.249 24.943 16.037 1.00 41.64 206 ASP A CA 1
ATOM 1521 C C . ASP A 1 206 ? 52.882 26.184 15.208 1.00 41.48 206 ASP A C 1
ATOM 1522 O O . ASP A 1 206 ? 53.754 26.814 14.596 1.00 41.68 206 ASP A O 1
ATOM 1527 N N . GLY A 1 207 ? 51.601 26.549 15.228 1.00 40.93 207 GLY A N 1
ATOM 1528 C CA . GLY A 1 207 ? 51.113 27.704 14.499 1.00 39.81 207 GLY A CA 1
ATOM 1529 C C . GLY A 1 207 ? 50.157 27.230 13.422 1.00 39.99 207 GLY A C 1
ATOM 1530 O O . GLY A 1 207 ? 50.529 26.405 12.570 1.00 39.85 207 GLY A O 1
ATOM 1531 N N A ILE A 1 208 ? 48.926 27.728 13.476 0.70 39.51 208 ILE A N 1
ATOM 1532 N N B ILE A 1 208 ? 48.930 27.748 13.468 0.30 39.54 208 ILE A N 1
ATOM 1533 C CA A ILE A 1 208 ? 47.924 27.415 12.467 0.70 39.90 208 ILE A CA 1
ATOM 1534 C CA B ILE A 1 208 ? 47.886 27.431 12.491 0.30 39.47 208 ILE A CA 1
ATOM 1535 C C A ILE A 1 208 ? 47.447 28.702 11.796 0.70 39.82 208 ILE A C 1
ATOM 1536 C C B ILE A 1 208 ? 47.425 28.711 11.799 0.30 39.62 208 ILE A C 1
ATOM 1537 O O A ILE A 1 208 ? 47.121 29.676 12.473 0.70 40.99 208 ILE A O 1
ATOM 1538 O O B ILE A 1 208 ? 47.063 29.683 12.464 0.30 40.13 208 ILE A O 1
ATOM 1547 N N . ALA A 1 209 ? 47.443 28.708 10.468 1.00 39.57 209 ALA A N 1
ATOM 1548 C CA . ALA A 1 209 ? 46.956 29.850 9.696 1.00 40.06 209 ALA A CA 1
ATOM 1549 C C . ALA A 1 209 ? 45.431 29.730 9.634 1.00 39.72 209 ALA A C 1
ATOM 1550 O O . ALA A 1 209 ? 44.895 28.675 9.336 1.00 40.13 209 ALA A O 1
ATOM 1552 N N . ILE A 1 210 ? 44.735 30.796 9.975 1.00 39.28 210 ILE A N 1
ATOM 1553 C CA . ILE A 1 210 ? 43.307 30.841 9.774 1.00 39.37 210 ILE A CA 1
ATOM 1554 C C . ILE A 1 210 ? 43.043 31.807 8.635 1.00 39.54 210 ILE A C 1
ATOM 1555 O O . ILE A 1 210 ? 43.225 33.005 8.793 1.00 39.78 210 ILE A O 1
ATOM 1560 N N . SER A 1 211 ? 42.605 31.283 7.495 1.00 39.76 211 SER A N 1
ATOM 1561 C CA . SER A 1 211 ? 42.387 32.118 6.299 1.00 40.22 211 SER A CA 1
ATOM 1562 C C . SER A 1 211 ? 40.911 32.199 6.028 1.00 39.30 211 SER A C 1
ATOM 1563 O O . SER A 1 211 ? 40.247 31.169 5.837 1.00 39.99 211 SER A O 1
ATOM 1566 N N . ILE A 1 212 ? 40.400 33.425 6.018 1.00 39.74 212 ILE A N 1
ATOM 1567 C CA . ILE A 1 212 ? 38.981 33.667 5.790 1.00 39.48 212 ILE A CA 1
ATOM 1568 C C . ILE A 1 212 ? 38.813 34.109 4.342 1.00 39.36 212 ILE A C 1
ATOM 1569 O O . ILE A 1 212 ? 39.449 35.072 3.878 1.00 39.17 212 ILE A O 1
ATOM 1574 N N . LYS A 1 213 ? 37.953 33.396 3.624 1.00 39.30 213 LYS A N 1
ATOM 1575 C CA . LYS A 1 213 ? 37.820 33.606 2.185 1.00 39.27 213 LYS A CA 1
ATOM 1576 C C . LYS A 1 213 ? 36.991 34.869 1.973 1.00 40.03 213 LYS A C 1
ATOM 1577 O O . LYS A 1 213 ? 35.937 35.007 2.561 1.00 39.11 213 LYS A O 1
ATOM 1583 N N . ARG A 1 214 ? 37.510 35.812 1.176 1.00 41.37 214 ARG A N 1
ATOM 1584 C CA . ARG A 1 214 ? 36.776 37.045 0.817 1.00 42.57 214 ARG A CA 1
ATOM 1585 C C . ARG A 1 214 ? 35.631 36.784 -0.165 1.00 43.32 214 ARG A C 1
ATOM 1586 O O . ARG A 1 214 ? 35.606 35.746 -0.841 1.00 44.15 214 ARG A O 1
ATOM 1594 N N . LEU B 1 8 ? 59.018 31.446 16.488 1.00 72.92 8 LEU B N 1
ATOM 1595 C CA . LEU B 1 8 ? 57.527 31.357 16.368 1.00 73.03 8 LEU B CA 1
ATOM 1596 C C . LEU B 1 8 ? 56.820 32.422 17.210 1.00 73.02 8 LEU B C 1
ATOM 1597 O O . LEU B 1 8 ? 56.072 33.244 16.678 1.00 72.84 8 LEU B O 1
ATOM 1602 N N . LYS B 1 9 ? 57.052 32.402 18.520 1.00 72.94 9 LYS B N 1
ATOM 1603 C CA . LYS B 1 9 ? 56.385 33.350 19.411 1.00 73.14 9 LYS B CA 1
ATOM 1604 C C . LYS B 1 9 ? 56.913 34.776 19.209 1.00 72.87 9 LYS B C 1
ATOM 1605 O O . LYS B 1 9 ? 56.221 35.746 19.509 1.00 72.83 9 LYS B O 1
ATOM 1611 N N . HIS B 1 10 ? 58.135 34.882 18.686 1.00 72.50 10 HIS B N 1
ATOM 1612 C CA . HIS B 1 10 ? 58.709 36.158 18.271 1.00 72.19 10 HIS B CA 1
ATOM 1613 C C . HIS B 1 10 ? 58.039 36.666 16.987 1.00 71.53 10 HIS B C 1
ATOM 1614 O O . HIS B 1 10 ? 57.829 37.870 16.823 1.00 71.31 10 HIS B O 1
ATOM 1621 N N . TYR B 1 11 ? 57.712 35.741 16.083 1.00 70.82 11 TYR B N 1
ATOM 1622 C CA . TYR B 1 11 ? 56.996 36.063 14.844 1.00 70.12 11 TYR B CA 1
ATOM 1623 C C . TYR B 1 11 ? 55.578 36.552 15.142 1.00 69.55 11 TYR B C 1
ATOM 1624 O O . TYR B 1 11 ? 55.116 37.537 14.556 1.00 69.48 11 TYR B O 1
ATOM 1633 N N . LEU B 1 12 ? 54.897 35.844 16.044 1.00 68.85 12 LEU B N 1
ATOM 1634 C CA . LEU B 1 12 ? 53.550 36.209 16.490 1.00 68.37 12 LEU B CA 1
ATOM 1635 C C . LEU B 1 12 ? 53.529 37.576 17.187 1.00 68.03 12 LEU B C 1
ATOM 1636 O O . LEU B 1 12 ? 52.554 38.317 17.054 1.00 67.96 12 LEU B O 1
ATOM 1641 N N . GLU B 1 13 ? 54.608 37.896 17.910 1.00 67.14 13 GLU B N 1
ATOM 1642 C CA . GLU B 1 13 ? 54.788 39.194 18.576 1.00 66.51 13 GLU B CA 1
ATOM 1643 C C . GLU B 1 13 ? 54.644 40.379 17.627 1.00 65.40 13 GLU B C 1
ATOM 1644 O O . GLU B 1 13 ? 54.168 41.445 18.021 1.00 65.46 13 GLU B O 1
ATOM 1650 N N . LYS B 1 14 ? 55.075 40.189 16.384 1.00 64.21 14 LYS B N 1
ATOM 1651 C CA . LYS B 1 14 ? 55.141 41.276 15.411 1.00 63.07 14 LYS B CA 1
ATOM 1652 C C . LYS B 1 14 ? 53.977 41.320 14.422 1.00 61.77 14 LYS B C 1
ATOM 1653 O O . LYS B 1 14 ? 53.948 42.188 13.552 1.00 61.60 14 LYS B O 1
ATOM 1659 N N . GLN B 1 15 ? 53.030 40.393 14.561 1.00 60.41 15 GLN B N 1
ATOM 1660 C CA . GLN B 1 15 ? 51.945 40.238 13.587 1.00 58.42 15 GLN B CA 1
ATOM 1661 C C . GLN B 1 15 ? 50.880 41.347 13.690 1.00 58.87 15 GLN B C 1
ATOM 1662 O O . GLN B 1 15 ? 49.766 41.111 14.178 1.00 58.72 15 GLN B O 1
ATOM 1668 N N . ILE B 1 16 ? 51.225 42.548 13.216 1.00 58.47 16 ILE B N 1
ATOM 1669 C CA . ILE B 1 16 ? 50.370 43.739 13.368 1.00 58.07 16 ILE B CA 1
ATOM 1670 C C . ILE B 1 16 ? 50.439 44.655 12.137 1.00 57.18 16 ILE B C 1
ATOM 1671 O O . ILE B 1 16 ? 51.508 45.172 11.819 1.00 57.83 16 ILE B O 1
ATOM 1676 N N . PRO B 1 17 ? 49.307 44.848 11.431 1.00 56.07 17 PRO B N 1
ATOM 1677 C CA . PRO B 1 17 ? 49.228 45.863 10.369 1.00 55.01 17 PRO B CA 1
ATOM 1678 C C . PRO B 1 17 ? 48.858 47.259 10.884 1.00 53.99 17 PRO B C 1
ATOM 1679 O O . PRO B 1 17 ? 48.153 47.376 11.884 1.00 53.19 17 PRO B O 1
ATOM 1683 N N . ALA B 1 18 ? 49.316 48.301 10.185 1.00 52.74 18 ALA B N 1
ATOM 1684 C CA . ALA B 1 18 ? 48.979 49.689 10.545 1.00 51.53 18 ALA B CA 1
ATOM 1685 C C . ALA B 1 18 ? 47.470 49.956 10.545 1.00 50.37 18 ALA B C 1
ATOM 1686 O O . ALA B 1 18 ? 46.718 49.437 9.706 1.00 49.82 18 ALA B O 1
ATOM 1688 N N . ARG B 1 19 ? 47.030 50.746 11.517 1.00 49.01 19 ARG B N 1
ATOM 1689 C CA . ARG B 1 19 ? 45.634 51.137 11.597 1.00 47.73 19 ARG B CA 1
ATOM 1690 C C . ARG B 1 19 ? 45.509 52.496 10.889 1.00 46.94 19 ARG B C 1
ATOM 1691 O O . ARG B 1 19 ? 46.516 53.121 10.566 1.00 46.43 19 ARG B O 1
ATOM 1699 N N . ASP B 1 20 ? 44.284 52.926 10.614 1.00 46.64 20 ASP B N 1
ATOM 1700 C CA . ASP B 1 20 ? 44.019 54.307 10.189 1.00 46.76 20 ASP B CA 1
ATOM 1701 C C . ASP B 1 20 ? 44.678 55.259 11.195 1.00 45.58 20 ASP B C 1
ATOM 1702 O O . ASP B 1 20 ? 44.661 54.995 12.404 1.00 45.31 20 ASP B O 1
ATOM 1707 N N . GLN B 1 21 ? 45.274 56.351 10.713 1.00 44.14 21 GLN B N 1
ATOM 1708 C CA . GLN B 1 21 ? 45.966 57.277 11.624 1.00 43.20 21 GLN B CA 1
ATOM 1709 C C . GLN B 1 21 ? 45.075 57.680 12.824 1.00 42.04 21 GLN B C 1
ATOM 1710 O O . GLN B 1 21 ? 45.567 57.884 13.959 1.00 40.97 21 GLN B O 1
ATOM 1716 N N . TYR B 1 22 ? 43.771 57.793 12.584 1.00 40.30 22 TYR B N 1
ATOM 1717 C CA . TYR B 1 22 ? 42.843 58.250 13.647 1.00 39.41 22 TYR B CA 1
ATOM 1718 C C . TYR B 1 22 ? 42.759 57.233 14.778 1.00 39.13 22 TYR B C 1
ATOM 1719 O O . TYR B 1 22 ? 42.676 57.617 15.948 1.00 38.97 22 TYR B O 1
ATOM 1728 N N . ILE B 1 23 ? 42.733 55.952 14.398 1.00 40.14 23 ILE B N 1
ATOM 1729 C CA . ILE B 1 23 ? 42.757 54.789 15.313 1.00 40.23 23 ILE B CA 1
ATOM 1730 C C . ILE B 1 23 ? 44.078 54.745 16.084 1.00 40.94 23 ILE B C 1
ATOM 1731 O O . ILE B 1 23 ? 44.075 54.575 17.298 1.00 40.17 23 ILE B O 1
ATOM 1736 N N . GLU B 1 24 ? 45.200 54.940 15.379 1.00 40.30 24 GLU B N 1
ATOM 1737 C CA . GLU B 1 24 ? 46.504 55.008 16.030 1.00 41.30 24 GLU B CA 1
ATOM 1738 C C . GLU B 1 24 ? 46.572 56.137 17.057 1.00 41.04 24 GLU B C 1
ATOM 1739 O O . GLU B 1 24 ? 47.191 55.979 18.109 1.00 41.38 24 GLU B O 1
ATOM 1745 N N . GLN B 1 25 ? 45.929 57.265 16.744 1.00 41.13 25 GLN B N 1
ATOM 1746 C CA . GLN B 1 25 ? 45.845 58.398 17.640 1.00 41.38 25 GLN B CA 1
ATOM 1747 C C . GLN B 1 25 ? 44.988 58.073 18.865 1.00 40.89 25 GLN B C 1
ATOM 1748 O O . GLN B 1 25 ? 45.279 58.546 19.972 1.00 40.01 25 GLN B O 1
ATOM 1762 N N . GLU B 1 27 ? 44.735 55.050 20.168 1.00 39.92 27 GLU B N 1
ATOM 1763 C CA . GLU B 1 27 ? 45.584 54.159 20.963 1.00 40.02 27 GLU B CA 1
ATOM 1764 C C . GLU B 1 27 ? 46.569 54.923 21.827 1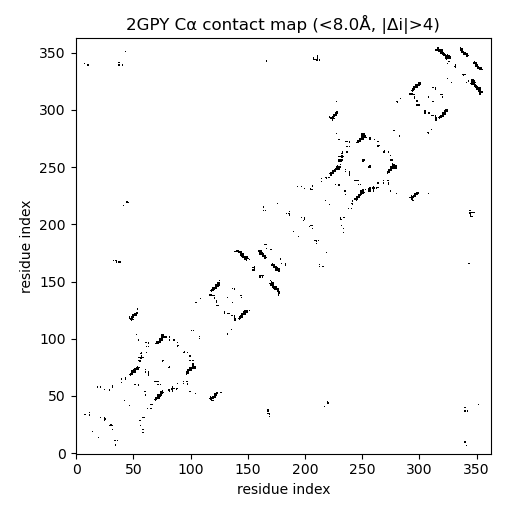.00 40.41 27 GLU B C 1
ATOM 1765 O O . GLU B 1 27 ? 46.692 54.631 23.018 1.00 40.42 27 GLU B O 1
ATOM 1771 N N . ARG B 1 28 ? 47.285 55.875 21.227 1.00 40.81 28 ARG B N 1
ATOM 1772 C CA . ARG B 1 28 ? 48.231 56.706 21.973 1.00 41.79 28 ARG B CA 1
ATOM 1773 C C . ARG B 1 28 ? 47.510 57.535 23.028 1.00 41.09 28 ARG B C 1
ATOM 1774 O O . ARG B 1 28 ? 48.019 57.716 24.136 1.00 41.11 28 ARG B O 1
ATOM 1782 N N . GLU B 1 29 ? 46.315 58.010 22.694 1.00 40.60 29 GLU B N 1
ATOM 1783 C CA . GLU B 1 29 ? 45.484 58.765 23.627 1.00 41.18 29 GLU B CA 1
ATOM 1784 C C . GLU B 1 29 ? 45.030 57.962 24.853 1.00 40.53 29 GLU B C 1
ATOM 1785 O O . GLU B 1 29 ? 45.046 58.466 25.984 1.00 41.07 29 GLU B O 1
ATOM 1791 N N . ALA B 1 30 ? 44.588 56.736 24.619 1.00 40.53 30 ALA B N 1
ATOM 1792 C CA . ALA B 1 30 ? 44.197 55.834 25.688 1.00 39.62 30 ALA B CA 1
ATOM 1793 C C . ALA B 1 30 ? 45.380 55.637 26.621 1.00 39.83 30 ALA B C 1
ATOM 1794 O O . ALA B 1 30 ? 45.208 55.678 27.849 1.00 38.37 30 ALA B O 1
ATOM 1796 N N . HIS B 1 31 ? 46.565 55.411 26.041 1.00 40.00 31 HIS B N 1
ATOM 1797 C CA . HIS B 1 31 ? 47.797 55.219 26.831 1.00 40.91 31 HIS B CA 1
ATOM 1798 C C . HIS B 1 31 ? 48.171 56.459 27.633 1.00 41.81 31 HIS B C 1
ATOM 1799 O O . HIS B 1 31 ? 48.348 56.375 28.848 1.00 42.53 31 HIS B O 1
ATOM 1806 N N . GLU B 1 32 ? 48.275 57.608 26.966 1.00 42.93 32 GLU B N 1
ATOM 1807 C CA . GLU B 1 32 ? 48.647 58.856 27.629 1.00 43.69 32 GLU B CA 1
ATOM 1808 C C . GLU B 1 32 ? 47.647 59.270 28.713 1.00 43.35 32 GLU B C 1
ATOM 1809 O O . GLU B 1 32 ? 48.037 59.881 29.724 1.00 43.28 32 GLU B O 1
ATOM 1815 N N . GLN B 1 33 ? 46.378 58.933 28.504 1.00 43.26 33 GLN B N 1
ATOM 1816 C CA . GLN B 1 33 ? 45.302 59.298 29.430 1.00 43.76 33 GLN B CA 1
ATOM 1817 C C . GLN B 1 33 ? 44.846 58.140 30.339 1.00 43.59 33 GLN B C 1
ATOM 1818 O O . GLN B 1 33 ? 43.890 58.292 31.112 1.00 44.03 33 GLN B O 1
ATOM 1824 N N . GLN B 1 34 ? 45.530 56.993 30.238 1.00 42.65 34 GLN B N 1
ATOM 1825 C CA . GLN B 1 34 ? 45.241 55.788 31.036 1.00 42.96 34 GLN B CA 1
ATOM 1826 C C . GLN B 1 34 ? 43.756 55.360 31.034 1.00 43.16 34 GLN B C 1
ATOM 1827 O O . GLN B 1 34 ? 43.126 55.138 32.070 1.00 42.25 34 GLN B O 1
ATOM 1833 N N . VAL B 1 35 ? 43.214 55.251 29.826 1.00 43.02 35 VAL B N 1
ATOM 1834 C CA . VAL B 1 35 ? 41.873 54.764 29.615 1.00 43.77 35 VAL B CA 1
ATOM 1835 C C . VAL B 1 35 ? 42.004 53.291 29.210 1.00 44.09 35 VAL B C 1
ATOM 1836 O O . VAL B 1 35 ? 42.801 52.984 28.323 1.00 42.94 35 VAL B O 1
ATOM 1840 N N . PRO B 1 36 ? 41.217 52.388 29.846 1.00 44.98 36 PRO B N 1
ATOM 1841 C CA . PRO B 1 36 ? 41.174 50.968 29.478 1.00 45.84 36 PRO B CA 1
ATOM 1842 C C . PRO B 1 36 ? 41.049 50.740 27.978 1.00 45.51 36 PRO B C 1
ATOM 1843 O O . PRO B 1 36 ? 40.151 51.290 27.358 1.00 46.30 36 PRO B O 1
ATOM 1847 N N . ILE B 1 37 ? 41.964 49.968 27.409 1.00 45.40 37 ILE B N 1
ATOM 1848 C CA . ILE B 1 37 ? 41.947 49.658 25.982 1.00 45.43 37 ILE B CA 1
ATOM 1849 C C . ILE B 1 37 ? 42.468 48.248 25.838 1.00 45.56 37 ILE B C 1
ATOM 1850 O O . ILE B 1 37 ? 43.368 47.854 26.582 1.00 45.59 37 ILE B O 1
ATOM 1863 N N . ASP B 1 39 ? 44.696 45.423 24.451 1.00 44.05 39 ASP B N 1
ATOM 1864 C CA . ASP B 1 39 ? 46.040 45.398 23.918 1.00 42.82 39 ASP B CA 1
ATOM 1865 C C . ASP B 1 39 ? 45.991 45.034 22.450 1.00 42.64 39 ASP B C 1
ATOM 1866 O O . ASP B 1 39 ? 45.073 44.342 21.996 1.00 41.75 39 ASP B O 1
ATOM 1871 N N . LEU B 1 40 ? 46.980 45.510 21.706 1.00 41.77 40 LEU B N 1
ATOM 1872 C CA . LEU B 1 40 ? 46.926 45.419 20.257 1.00 41.67 40 LEU B CA 1
ATOM 1873 C C . LEU B 1 40 ? 46.901 43.983 19.705 1.00 41.13 40 LEU B C 1
ATOM 1874 O O . LEU B 1 40 ? 46.134 43.686 18.782 1.00 40.03 40 LEU B O 1
ATOM 1879 N N . LEU B 1 41 ? 47.780 43.118 20.210 1.00 40.32 41 LEU B N 1
ATOM 1880 C CA . LEU B 1 41 ? 47.770 41.720 19.764 1.00 41.01 41 LEU B CA 1
ATOM 1881 C C . LEU B 1 41 ? 46.509 40.958 20.080 1.00 40.82 41 LEU B C 1
ATOM 1882 O O . LEU B 1 41 ? 46.037 40.217 19.230 1.00 42.16 41 LEU B O 1
ATOM 1887 N N . GLY B 1 42 ? 45.951 41.143 21.274 1.00 40.11 42 GLY B N 1
ATOM 1888 C CA . GLY B 1 42 ? 44.637 40.570 21.609 1.00 40.11 42 GLY B CA 1
ATOM 1889 C C . GLY B 1 42 ? 43.536 41.089 20.690 1.00 41.12 42 GLY B C 1
ATOM 1890 O O . GLY B 1 42 ? 42.622 40.346 20.297 1.00 40.61 42 GLY B O 1
ATOM 1899 N N . GLU B 1 44 ? 43.796 42.291 17.587 1.00 39.07 44 GLU B N 1
ATOM 1900 C CA . GLU B 1 44 ? 43.898 41.771 16.223 1.00 40.93 44 GLU B CA 1
ATOM 1901 C C . GLU B 1 44 ? 43.371 40.334 16.160 1.00 40.73 44 GLU B C 1
ATOM 1902 O O . GLU B 1 44 ? 42.671 39.946 15.213 1.00 39.25 44 GLU B O 1
ATOM 1908 N N . SER B 1 45 ? 43.735 39.547 17.165 1.00 40.61 45 SER B N 1
ATOM 1909 C CA . SER B 1 45 ? 43.231 38.168 17.253 1.00 40.62 45 SER B CA 1
ATOM 1910 C C . SER B 1 45 ? 41.742 38.112 17.435 1.00 40.47 45 SER B C 1
ATOM 1911 O O . SER B 1 45 ? 41.066 37.317 16.755 1.00 40.51 45 SER B O 1
ATOM 1914 N N . LEU B 1 46 ? 41.210 38.951 18.319 1.00 39.91 46 LEU B N 1
ATOM 1915 C CA . LEU B 1 46 ? 39.771 38.998 18.527 1.00 40.66 46 LEU B CA 1
ATOM 1916 C C . LEU B 1 46 ? 39.031 39.352 17.250 1.00 39.94 46 LEU B C 1
ATOM 1917 O O . LEU B 1 46 ? 38.006 38.748 16.937 1.00 40.69 46 LEU B O 1
ATOM 1922 N N . LEU B 1 47 ? 39.516 40.358 16.532 1.00 37.49 47 LEU B N 1
ATOM 1923 C CA . LEU B 1 47 ? 38.811 40.790 15.323 1.00 36.91 47 LEU B CA 1
ATOM 1924 C C . LEU B 1 47 ? 38.811 39.656 14.293 1.00 37.30 47 LEU B C 1
ATOM 1925 O O . LEU B 1 47 ? 37.820 39.411 13.576 1.00 38.10 47 LEU B O 1
ATOM 1930 N N . HIS B 1 48 ? 39.924 38.948 14.205 1.00 37.14 48 HIS B N 1
ATOM 1931 C CA . HIS B 1 48 ? 39.993 37.821 13.251 1.00 38.15 48 HIS B CA 1
ATOM 1932 C C . HIS B 1 48 ? 39.007 36.696 13.620 1.00 39.05 48 HIS B C 1
ATOM 1933 O O . HIS B 1 48 ? 38.342 36.094 12.741 1.00 39.08 48 HIS B O 1
ATOM 1940 N N . LEU B 1 49 ? 38.924 36.384 14.906 1.00 38.43 49 LEU B N 1
ATOM 1941 C CA . LEU B 1 49 ? 37.980 35.364 15.379 1.00 39.99 49 LEU B CA 1
ATOM 1942 C C . LEU B 1 49 ? 36.535 35.814 15.123 1.00 39.69 49 LEU B C 1
ATOM 1943 O O . LEU B 1 49 ? 35.678 35.016 14.725 1.00 39.15 49 LEU B O 1
ATOM 1948 N N . LEU B 1 50 ? 36.264 37.093 15.328 1.00 38.96 50 LEU B N 1
ATOM 1949 C CA . LEU B 1 50 ? 34.946 37.628 14.994 1.00 39.62 50 LEU B CA 1
ATOM 1950 C C . LEU B 1 50 ? 34.636 37.478 13.508 1.00 39.77 50 LEU B C 1
ATOM 1951 O O . LEU B 1 50 ? 33.523 37.097 13.155 1.00 40.64 50 LEU B O 1
ATOM 1956 N N . LYS B 1 51 ? 35.588 37.804 12.625 1.00 38.88 51 LYS B N 1
ATOM 1957 C CA . LYS B 1 51 ? 35.348 37.690 11.197 1.00 39.86 51 LYS B CA 1
ATOM 1958 C C . LYS B 1 51 ? 35.011 36.257 10.840 1.00 40.29 51 LYS B C 1
ATOM 1959 O O . LYS B 1 51 ? 34.191 35.997 9.936 1.00 40.05 51 LYS B O 1
ATOM 1973 N N . ALA B 1 53 ? 33.564 34.035 12.842 1.00 41.10 53 ALA B N 1
ATOM 1974 C CA . ALA B 1 53 ? 32.208 33.777 13.330 1.00 40.72 53 ALA B CA 1
ATOM 1975 C C . ALA B 1 53 ? 31.112 34.566 12.610 1.00 40.40 53 ALA B C 1
ATOM 1976 O O . ALA B 1 53 ? 29.961 34.156 12.663 1.00 41.70 53 ALA B O 1
ATOM 1978 N N . ALA B 1 54 ? 31.458 35.690 11.965 1.00 39.66 54 ALA B N 1
ATOM 1979 C CA . ALA B 1 54 ? 30.516 36.488 11.133 1.00 38.99 54 ALA B CA 1
ATOM 1980 C C . ALA B 1 54 ? 29.231 36.929 11.871 1.00 38.75 54 ALA B C 1
ATOM 1981 O O . ALA B 1 54 ? 28.107 36.723 11.369 1.00 38.75 54 ALA B O 1
ATOM 1983 N N . PRO B 1 55 ? 29.379 37.539 13.055 1.00 38.93 55 PRO B N 1
ATOM 1984 C CA . PRO B 1 55 ? 28.171 37.917 13.808 1.00 38.48 55 PRO B CA 1
ATOM 1985 C C . PRO B 1 55 ? 27.497 39.133 13.168 1.00 38.90 55 PRO B C 1
ATOM 1986 O O . PRO B 1 55 ? 28.184 39.947 12.558 1.00 37.59 55 PRO B O 1
ATOM 1990 N N . ALA B 1 56 ? 26.168 39.222 13.271 1.00 38.34 56 ALA B N 1
ATOM 1991 C CA . ALA B 1 56 ? 25.439 40.392 12.788 1.00 38.75 56 ALA B CA 1
ATOM 1992 C C . ALA B 1 56 ? 25.189 41.447 13.874 1.00 38.51 56 ALA B C 1
ATOM 1993 O O . ALA B 1 56 ? 25.009 42.624 13.557 1.00 37.21 56 ALA B O 1
ATOM 1995 N N . ARG B 1 57 ? 25.126 41.024 15.135 1.00 38.30 57 ARG B N 1
ATOM 1996 C CA . ARG B 1 57 ? 24.698 41.915 16.235 1.00 38.49 57 ARG B CA 1
ATOM 1997 C C . ARG B 1 57 ? 25.607 41.650 17.433 1.00 37.97 57 ARG B C 1
ATOM 1998 O O . ARG B 1 57 ? 25.708 40.505 17.899 1.00 37.14 57 ARG B O 1
ATOM 2006 N N . ILE B 1 58 ? 26.276 42.695 17.913 1.00 35.71 58 ILE B N 1
ATOM 2007 C CA . ILE B 1 58 ? 27.245 42.581 19.021 1.00 35.81 58 ILE B CA 1
ATOM 2008 C C . ILE B 1 58 ? 26.817 43.542 20.125 1.00 35.90 58 ILE B C 1
ATOM 2009 O O . ILE B 1 58 ? 26.460 44.712 19.856 1.00 35.60 58 ILE B O 1
ATOM 2014 N N . LEU B 1 59 ? 26.817 43.049 21.361 1.00 36.06 59 LEU B N 1
ATOM 2015 C CA . LEU B 1 59 ? 26.596 43.896 22.540 1.00 35.81 59 LEU B CA 1
ATOM 2016 C C . LEU B 1 59 ? 27.890 43.959 23.368 1.00 36.31 59 LEU B C 1
ATOM 2017 O O . LEU B 1 59 ? 28.508 42.933 23.681 1.00 35.32 59 LEU B O 1
ATOM 2022 N N . GLU B 1 60 ? 28.308 45.171 23.707 1.00 35.99 60 GLU B N 1
ATOM 2023 C CA . GLU B 1 60 ? 29.510 45.367 24.496 1.00 37.37 60 GLU B CA 1
ATOM 2024 C C . GLU B 1 60 ? 29.183 46.116 25.770 1.00 36.97 60 GLU B C 1
ATOM 2025 O O . GLU B 1 60 ? 28.475 47.118 25.729 1.00 36.45 60 GLU B O 1
ATOM 2031 N N . ILE B 1 61 ? 29.714 45.644 26.891 1.00 36.85 61 ILE B N 1
ATOM 2032 C CA . ILE B 1 61 ? 29.521 46.352 28.146 1.00 37.63 61 ILE B CA 1
ATOM 2033 C C . ILE B 1 61 ? 30.839 47.013 28.500 1.00 37.83 61 ILE B C 1
ATOM 2034 O O . ILE B 1 61 ? 31.823 46.316 28.780 1.00 37.37 61 ILE B O 1
ATOM 2039 N N . GLY B 1 62 ? 30.854 48.349 28.490 1.00 37.25 62 GLY B N 1
ATOM 2040 C CA . GLY B 1 62 ? 32.061 49.094 28.811 1.00 38.33 62 GLY B CA 1
ATOM 2041 C C . GLY B 1 62 ? 32.722 49.663 27.576 1.00 38.52 62 GLY B C 1
ATOM 2042 O O . GLY B 1 62 ? 33.779 49.189 27.156 1.00 39.99 62 GLY B O 1
ATOM 2043 N N . THR B 1 63 ? 32.111 50.697 26.993 1.00 38.32 63 THR B N 1
ATOM 2044 C CA . THR B 1 63 ? 32.635 51.272 25.752 1.00 38.51 63 THR B CA 1
ATOM 2045 C C . THR B 1 63 ? 33.963 51.982 25.883 1.00 37.60 63 THR B C 1
ATOM 2046 O O . THR B 1 63 ? 34.744 51.997 24.929 1.00 36.71 63 THR B O 1
ATOM 2050 N N . ALA B 1 64 ? 34.212 52.537 27.067 1.00 37.39 64 ALA B N 1
ATOM 2051 C CA . ALA B 1 64 ? 35.397 53.339 27.351 1.00 38.57 64 ALA B CA 1
ATOM 2052 C C . ALA B 1 64 ? 35.398 54.473 26.308 1.00 38.35 64 ALA B C 1
ATOM 2053 O O . ALA B 1 64 ? 34.379 55.152 26.195 1.00 38.38 64 ALA B O 1
ATOM 2055 N N . ILE B 1 65 ? 36.446 54.664 25.502 1.00 38.54 65 ILE B N 1
ATOM 2056 C CA . ILE B 1 65 ? 36.389 55.759 24.510 1.00 38.69 65 ILE B CA 1
ATOM 2057 C C . ILE B 1 65 ? 36.000 55.281 23.110 1.00 37.29 65 ILE B C 1
ATOM 2058 O O . ILE B 1 65 ? 36.196 55.996 22.124 1.00 37.37 65 ILE B O 1
ATOM 2063 N N . GLY B 1 66 ? 35.482 54.047 23.028 1.00 37.12 66 GLY B N 1
ATOM 2064 C CA . GLY B 1 66 ? 34.907 53.523 21.794 1.00 36.56 66 GLY B CA 1
ATOM 2065 C C . GLY B 1 66 ? 35.874 52.780 20.874 1.00 36.01 66 GLY B C 1
ATOM 2066 O O . GLY B 1 66 ? 35.503 52.411 19.762 1.00 34.49 66 GLY B O 1
ATOM 2067 N N . TYR B 1 67 ? 37.087 52.511 21.344 1.00 36.39 67 TYR B N 1
ATOM 2068 C CA . TYR B 1 67 ? 38.077 51.822 20.505 1.00 36.52 67 TYR B CA 1
ATOM 2069 C C . TYR B 1 67 ? 37.633 50.430 20.022 1.00 37.28 67 TYR B C 1
ATOM 2070 O O . TYR B 1 67 ? 37.665 50.153 18.804 1.00 36.45 67 TYR B O 1
ATOM 2079 N N A SER B 1 68 ? 37.185 49.575 20.948 0.50 36.78 68 SER B N 1
ATOM 2080 N N B SER B 1 68 ? 37.194 49.559 20.933 0.50 36.50 68 SER B N 1
ATOM 2081 C CA A SER B 1 68 ? 36.762 48.213 20.555 0.50 37.78 68 SER B CA 1
ATOM 2082 C CA B SER B 1 68 ? 36.785 48.209 20.483 0.50 37.13 68 SER B CA 1
ATOM 2083 C C A SER B 1 68 ? 35.506 48.223 19.677 0.50 37.57 68 SER B C 1
ATOM 2084 C C B SER B 1 68 ? 35.511 48.242 19.635 0.50 37.22 68 SER B C 1
ATOM 2085 O O A SER B 1 68 ? 35.439 47.475 18.705 0.50 37.85 68 SER B O 1
ATOM 2086 O O B SER B 1 68 ? 35.432 47.519 18.644 0.50 37.50 68 SER B O 1
ATOM 2091 N N . ALA B 1 69 ? 34.537 49.087 19.996 1.00 37.51 69 ALA B N 1
ATOM 2092 C CA . ALA B 1 69 ? 33.304 49.191 19.212 1.00 37.46 69 ALA B CA 1
ATOM 2093 C C . ALA B 1 69 ? 33.674 49.580 17.782 1.00 36.56 69 ALA B C 1
ATOM 2094 O O . ALA B 1 69 ? 33.191 48.992 16.816 1.00 37.41 69 ALA B O 1
ATOM 2096 N N . ILE B 1 70 ? 34.515 50.607 17.657 1.00 35.30 70 ILE B N 1
ATOM 2097 C CA . ILE B 1 70 ? 34.977 51.084 16.353 1.00 34.77 70 ILE B CA 1
ATOM 2098 C C . ILE B 1 70 ? 35.713 50.024 15.550 1.00 35.37 70 ILE B C 1
ATOM 2099 O O . ILE B 1 70 ? 35.385 49.804 14.380 1.00 35.25 70 ILE B O 1
ATOM 2104 N N . ARG B 1 71 ? 36.704 49.377 16.162 1.00 35.10 71 ARG B N 1
ATOM 2105 C CA . ARG B 1 71 ? 37.486 48.393 15.441 1.00 36.32 71 ARG B CA 1
ATOM 2106 C C . ARG B 1 71 ? 36.670 47.168 15.040 1.00 36.02 71 ARG B C 1
ATOM 2107 O O . ARG B 1 71 ? 36.863 46.617 13.938 1.00 35.02 71 ARG B O 1
ATOM 2123 N N . ALA B 1 73 ? 33.323 47.317 14.399 1.00 35.11 73 ALA B N 1
ATOM 2124 C CA . ALA B 1 73 ? 32.475 47.800 13.308 1.00 35.98 73 ALA B CA 1
ATOM 2125 C C . ALA B 1 73 ? 33.264 47.854 11.995 1.00 36.08 73 ALA B C 1
ATOM 2126 O O . ALA B 1 73 ? 32.741 47.501 10.943 1.00 36.06 73 ALA B O 1
ATOM 2128 N N . GLN B 1 74 ? 34.516 48.306 12.059 1.00 36.61 74 GLN B N 1
ATOM 2129 C CA . GLN B 1 74 ? 35.342 48.374 10.852 1.00 37.08 74 GLN B CA 1
ATOM 2130 C C . GLN B 1 74 ? 35.658 46.980 10.311 1.00 37.44 74 GLN B C 1
ATOM 2131 O O . GLN B 1 74 ? 35.707 46.790 9.085 1.00 36.04 74 GLN B O 1
ATOM 2137 N N . ALA B 1 75 ? 35.863 46.009 11.200 1.00 36.62 75 ALA B N 1
ATOM 2138 C CA . ALA B 1 75 ? 36.227 44.651 10.759 1.00 37.85 75 ALA B CA 1
ATOM 2139 C C . ALA B 1 75 ? 35.036 43.892 10.199 1.00 38.25 75 ALA B C 1
ATOM 2140 O O . ALA B 1 75 ? 35.205 42.955 9.412 1.00 38.69 75 ALA B O 1
ATOM 2142 N N . LEU B 1 76 ? 33.837 44.271 10.659 1.00 38.31 76 LEU B N 1
ATOM 2143 C CA . LEU B 1 76 ? 32.577 43.612 10.328 1.00 38.38 76 LEU B CA 1
ATOM 2144 C C . LEU B 1 76 ? 31.594 44.643 9.746 1.00 38.61 76 LEU B C 1
ATOM 2145 O O . LEU B 1 76 ? 30.644 45.060 10.420 1.00 36.55 76 LEU B O 1
ATOM 2150 N N . PRO B 1 77 ? 31.788 45.026 8.480 1.00 39.70 77 PRO B N 1
ATOM 2151 C CA . PRO B 1 77 ? 31.004 46.164 7.895 1.00 40.58 77 PRO B CA 1
ATOM 2152 C C . PRO B 1 77 ? 29.481 45.957 7.887 1.00 41.51 77 PRO B C 1
ATOM 2153 O O . PRO B 1 77 ? 28.720 46.927 7.812 1.00 41.14 77 PRO B O 1
ATOM 2157 N N . GLU B 1 78 ? 29.053 44.703 7.972 1.00 42.08 78 GLU B N 1
ATOM 2158 C CA . GLU B 1 78 ? 27.628 44.354 8.001 1.00 43.76 78 GLU B CA 1
ATOM 2159 C C . GLU B 1 78 ? 26.977 44.340 9.396 1.00 43.55 78 GLU B C 1
ATOM 2160 O O . GLU B 1 78 ? 25.739 44.367 9.508 1.00 44.16 78 GLU B O 1
ATOM 2166 N N . ALA B 1 79 ? 27.795 44.308 10.442 1.00 41.14 79 ALA B N 1
ATOM 2167 C CA . ALA B 1 79 ? 27.294 44.075 11.785 1.00 40.67 79 ALA B CA 1
ATOM 2168 C C . ALA B 1 79 ? 26.875 45.378 12.445 1.00 39.82 79 ALA B C 1
ATOM 2169 O O . ALA B 1 79 ? 27.285 46.459 12.037 1.00 39.08 79 ALA B O 1
ATOM 2171 N N . THR B 1 80 ? 26.033 45.264 13.449 1.00 39.81 80 THR B N 1
ATOM 2172 C CA . THR B 1 80 ? 25.685 46.418 14.282 1.00 41.11 80 THR B CA 1
ATOM 2173 C C . THR B 1 80 ? 26.159 46.122 15.679 1.00 40.55 80 THR B C 1
ATOM 2174 O O . THR B 1 80 ? 26.201 44.948 16.113 1.00 40.44 80 THR B O 1
ATOM 2178 N N . ILE B 1 81 ? 26.559 47.190 16.355 1.00 39.26 81 ILE B N 1
ATOM 2179 C CA . ILE B 1 81 ? 27.098 47.104 17.678 1.00 39.03 81 ILE B CA 1
ATOM 2180 C C . ILE B 1 81 ? 26.234 48.005 18.579 1.00 38.42 81 ILE B C 1
ATOM 2181 O O . ILE B 1 81 ? 25.813 49.112 18.184 1.00 37.22 81 ILE B O 1
ATOM 2186 N N . VAL B 1 82 ? 25.936 47.491 19.762 1.00 36.25 82 VAL B N 1
ATOM 2187 C CA . VAL B 1 82 ? 25.322 48.291 20.809 1.00 36.21 82 VAL B CA 1
ATOM 2188 C C . VAL B 1 82 ? 26.370 48.282 21.925 1.00 35.63 82 VAL B C 1
ATOM 2189 O O . VAL B 1 82 ? 26.897 47.225 22.255 1.00 35.32 82 VAL B O 1
ATOM 2193 N N . SER B 1 83 ? 26.698 49.434 22.498 1.00 34.70 83 SER B N 1
ATOM 2194 C CA . SER B 1 83 ? 27.708 49.459 23.577 1.00 35.45 83 SER B CA 1
ATOM 2195 C C . SER B 1 83 ? 27.294 50.389 24.734 1.00 36.38 83 SER B C 1
ATOM 2196 O O . SER B 1 83 ? 26.705 51.438 24.493 1.00 36.63 83 SER B O 1
ATOM 2199 N N . ILE B 1 84 ? 27.594 49.993 25.975 1.00 35.76 84 ILE B N 1
ATOM 2200 C CA . ILE B 1 84 ? 27.085 50.660 27.152 1.00 35.80 84 ILE B CA 1
ATOM 2201 C C . ILE B 1 84 ? 28.264 51.184 27.963 1.00 35.97 84 ILE B C 1
ATOM 2202 O O . ILE B 1 84 ? 29.246 50.472 28.147 1.00 36.06 84 ILE B O 1
ATOM 2207 N N . GLU B 1 85 ? 28.184 52.447 28.373 1.00 35.73 85 GLU B N 1
ATOM 2208 C CA . GLU B 1 85 ? 29.236 53.083 29.168 1.00 36.09 85 GLU B CA 1
ATOM 2209 C C . GLU B 1 85 ? 28.627 53.906 30.306 1.00 36.28 85 GLU B C 1
ATOM 2210 O O . GLU B 1 85 ? 27.696 54.677 30.098 1.00 36.27 85 GLU B O 1
ATOM 2216 N N . ARG B 1 86 ? 29.178 53.763 31.499 1.00 36.37 86 ARG B N 1
ATOM 2217 C CA . ARG B 1 86 ? 28.664 54.495 32.635 1.00 38.34 86 ARG B CA 1
ATOM 2218 C C . ARG B 1 86 ? 29.397 55.795 32.959 1.00 37.71 86 ARG B C 1
ATOM 2219 O O . ARG B 1 86 ? 28.852 56.628 33.670 1.00 37.51 86 ARG B O 1
ATOM 2227 N N . ASP B 1 87 ? 30.620 55.980 32.452 1.00 37.67 87 ASP B N 1
ATOM 2228 C CA . ASP B 1 87 ? 31.377 57.211 32.742 1.00 38.67 87 ASP B CA 1
ATOM 2229 C C . ASP B 1 87 ? 31.002 58.286 31.722 1.00 37.86 87 ASP B C 1
ATOM 2230 O O . ASP B 1 87 ? 31.234 58.092 30.528 1.00 37.03 87 ASP B O 1
ATOM 2235 N N . GLU B 1 88 ? 30.462 59.421 32.184 1.00 37.77 88 GLU B N 1
ATOM 2236 C CA . GLU B 1 88 ? 29.873 60.400 31.261 1.00 36.75 88 GLU B CA 1
ATOM 2237 C C . GLU B 1 88 ? 30.891 61.019 30.302 1.00 37.85 88 GLU B C 1
ATOM 2238 O O . GLU B 1 88 ? 30.600 61.195 29.113 1.00 37.16 88 GLU B O 1
ATOM 2244 N N . ARG B 1 89 ? 32.069 61.360 30.826 1.00 37.61 89 ARG B N 1
ATOM 2245 C CA . ARG B 1 89 ? 33.179 61.896 30.025 1.00 39.28 89 ARG B CA 1
ATOM 2246 C C . ARG B 1 89 ? 33.624 60.892 28.927 1.00 37.62 89 ARG B C 1
ATOM 2247 O O . ARG B 1 89 ? 33.818 61.273 27.750 1.00 36.22 89 ARG B O 1
ATOM 2255 N N . ARG B 1 90 ? 33.808 59.629 29.306 1.00 36.28 90 ARG B N 1
ATOM 2256 C CA . ARG B 1 90 ? 34.191 58.605 28.319 1.00 36.64 90 ARG B CA 1
ATOM 2257 C C . ARG B 1 90 ? 33.128 58.410 27.248 1.00 36.12 90 ARG B C 1
ATOM 2258 O O . ARG B 1 90 ? 33.458 58.358 26.052 1.00 35.12 90 ARG B O 1
ATOM 2266 N N . TYR B 1 91 ? 31.866 58.321 27.674 1.00 34.61 91 TYR B N 1
ATOM 2267 C CA . TYR B 1 91 ? 30.737 58.177 26.735 1.00 35.09 91 TYR B CA 1
ATOM 2268 C C . TYR B 1 91 ? 30.723 59.316 25.688 1.00 34.90 91 TYR B C 1
ATOM 2269 O O . TYR B 1 91 ? 30.545 59.055 24.497 1.00 34.24 91 TYR B O 1
ATOM 2278 N N . GLU B 1 92 ? 30.885 60.557 26.149 1.00 34.84 92 GLU B N 1
ATOM 2279 C CA . GLU B 1 92 ? 30.875 61.736 25.268 1.00 35.17 92 GLU B CA 1
ATOM 2280 C C . GLU B 1 92 ? 32.034 61.681 24.296 1.00 35.11 92 GLU B C 1
ATOM 2281 O O . GLU B 1 92 ? 31.889 62.021 23.122 1.00 33.84 92 GLU B O 1
ATOM 2287 N N . GLU B 1 93 ? 33.188 61.223 24.771 1.00 35.40 93 GLU B N 1
ATOM 2288 C CA . GLU B 1 93 ? 34.331 61.104 23.862 1.00 36.22 93 GLU B CA 1
ATOM 2289 C C . GLU B 1 93 ? 34.119 60.004 22.823 1.00 35.61 93 GLU B C 1
ATOM 2290 O O . GLU B 1 93 ? 34.420 60.172 21.632 1.00 36.10 93 GLU B O 1
ATOM 2296 N N . ALA B 1 94 ? 33.654 58.851 23.289 1.00 34.29 94 ALA B N 1
ATOM 2297 C CA . ALA B 1 94 ? 33.344 57.729 22.414 1.00 34.53 94 ALA B CA 1
ATOM 2298 C C . ALA B 1 94 ? 32.348 58.148 21.348 1.00 34.69 94 ALA B C 1
ATOM 2299 O O . ALA B 1 94 ? 32.477 57.775 20.202 1.00 34.45 94 ALA B O 1
ATOM 2301 N N . HIS B 1 95 ? 31.355 58.949 21.726 1.00 35.41 95 HIS B N 1
ATOM 2302 C CA . HIS B 1 95 ? 30.329 59.371 20.784 1.00 35.45 95 HIS B CA 1
ATOM 2303 C C . HIS B 1 95 ? 30.952 60.221 19.656 1.00 34.85 95 HIS B C 1
ATOM 2304 O O . HIS B 1 95 ? 30.594 60.075 18.492 1.00 33.04 95 HIS B O 1
ATOM 2311 N N . LYS B 1 96 ? 31.891 61.093 20.013 1.00 33.61 96 LYS B N 1
ATOM 2312 C CA . LYS B 1 96 ? 32.622 61.888 19.030 1.00 33.32 96 LYS B CA 1
ATOM 2313 C C . LYS B 1 96 ? 33.515 61.039 18.119 1.00 33.88 96 LYS B C 1
ATOM 2314 O O . LYS B 1 96 ? 33.563 61.262 16.895 1.00 33.78 96 LYS B O 1
ATOM 2320 N N . HIS B 1 97 ? 34.239 60.076 18.688 1.00 32.79 97 HIS B N 1
ATOM 2321 C CA . HIS B 1 97 ? 35.049 59.178 17.820 1.00 33.00 97 HIS B CA 1
ATOM 2322 C C . HIS B 1 97 ? 34.212 58.372 16.820 1.00 33.50 97 HIS B C 1
ATOM 2323 O O . HIS B 1 97 ? 34.595 58.168 15.666 1.00 34.39 97 HIS B O 1
ATOM 2330 N N . VAL B 1 98 ? 33.080 57.877 17.280 1.00 33.62 98 VAL B N 1
ATOM 2331 C CA . VAL B 1 98 ? 32.172 57.136 16.393 1.00 34.78 98 VAL B CA 1
ATOM 2332 C C . VAL B 1 98 ? 31.724 58.062 15.243 1.00 34.55 98 VAL B C 1
ATOM 2333 O O . VAL B 1 98 ? 31.732 57.668 14.069 1.00 35.13 98 VAL B O 1
ATOM 2337 N N . LYS B 1 99 ? 31.358 59.302 15.580 1.00 35.39 99 LYS B N 1
ATOM 2338 C CA . LYS B 1 99 ? 30.956 60.2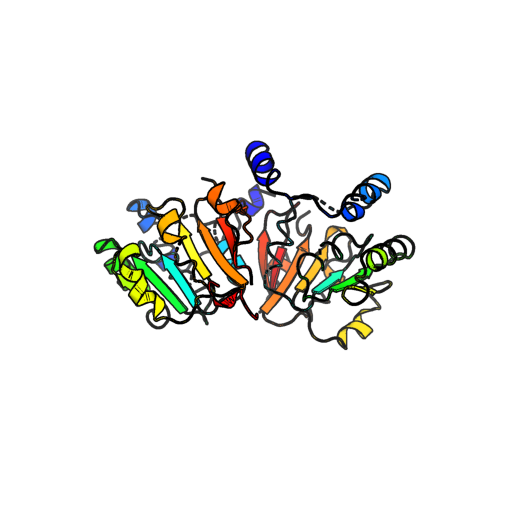83 14.588 1.00 35.57 99 LYS B CA 1
ATOM 2339 C C . LYS B 1 99 ? 32.100 60.618 13.636 1.00 35.63 99 LYS B C 1
ATOM 2340 O O . LYS B 1 99 ? 31.886 60.731 12.422 1.00 35.56 99 LYS B O 1
ATOM 2346 N N . ALA B 1 100 ? 33.309 60.778 14.183 1.00 34.73 100 ALA B N 1
ATOM 2347 C CA . ALA B 1 100 ? 34.495 61.099 13.378 1.00 35.03 100 ALA B CA 1
ATOM 2348 C C . ALA B 1 100 ? 34.668 60.154 12.194 1.00 35.72 100 ALA B C 1
ATOM 2349 O O . ALA B 1 100 ? 35.089 60.578 11.107 1.00 34.87 100 ALA B O 1
ATOM 2351 N N . LEU B 1 101 ? 34.376 58.871 12.438 1.00 35.41 101 LEU B N 1
ATOM 2352 C CA . LEU B 1 101 ? 34.602 57.819 11.481 1.00 36.89 101 LEU B CA 1
ATOM 2353 C C . LEU B 1 101 ? 33.360 57.466 10.683 1.00 36.63 101 LEU B C 1
ATOM 2354 O O . LEU B 1 101 ? 33.386 56.515 9.924 1.00 38.49 101 LEU B O 1
ATOM 2359 N N . GLY B 1 102 ? 32.282 58.213 10.852 1.00 36.54 102 GLY B N 1
ATOM 2360 C CA . GLY B 1 102 ? 31.070 57.993 10.051 1.00 37.43 102 GLY B CA 1
ATOM 2361 C C . GLY B 1 102 ? 30.358 56.697 10.434 1.00 36.70 102 GLY B C 1
ATOM 2362 O O . GLY B 1 102 ? 29.666 56.117 9.616 1.00 37.26 102 GLY B O 1
ATOM 2363 N N . LEU B 1 103 ? 30.496 56.276 11.686 1.00 37.01 103 LEU B N 1
ATOM 2364 C CA . LEU B 1 103 ? 29.994 54.953 12.119 1.00 37.11 103 LEU B CA 1
ATOM 2365 C C . LEU B 1 103 ? 28.688 54.965 12.944 1.00 37.51 103 LEU B C 1
ATOM 2366 O O . LEU B 1 103 ? 28.249 53.924 13.462 1.00 37.01 103 LEU B O 1
ATOM 2371 N N . GLU B 1 104 ? 28.044 56.117 13.055 1.00 37.39 104 GLU B N 1
ATOM 2372 C CA . GLU B 1 104 ? 26.888 56.229 13.944 1.00 39.49 104 GLU B CA 1
ATOM 2373 C C . GLU B 1 104 ? 25.710 55.317 13.564 1.00 40.29 104 GLU B C 1
ATOM 2374 O O . GLU B 1 104 ? 24.898 54.937 14.430 1.00 40.11 104 GLU B O 1
ATOM 2380 N N . SER B 1 105 ? 25.611 54.965 12.280 1.00 40.27 105 SER B N 1
ATOM 2381 C CA . SER B 1 105 ? 24.485 54.154 11.825 1.00 41.16 105 SER B CA 1
ATOM 2382 C C . SER B 1 105 ? 24.674 52.689 12.204 1.00 40.77 105 SER B C 1
ATOM 2383 O O . SER B 1 105 ? 23.746 51.888 12.102 1.00 41.48 105 SER B O 1
ATOM 2386 N N . ARG B 1 106 ? 25.872 52.339 12.659 1.00 38.93 106 ARG B N 1
ATOM 2387 C CA . ARG B 1 106 ? 26.183 50.963 12.971 1.00 39.70 106 ARG B CA 1
ATOM 2388 C C . ARG B 1 106 ? 26.662 50.749 14.408 1.00 39.47 106 ARG B C 1
ATOM 2389 O O . ARG B 1 106 ? 26.776 49.614 14.863 1.00 40.36 106 ARG B O 1
ATOM 2397 N N . ILE B 1 107 ? 26.928 51.834 15.121 1.00 37.59 107 ILE B N 1
ATOM 2398 C CA . ILE B 1 107 ? 27.327 51.719 16.531 1.00 36.96 107 ILE B CA 1
ATOM 2399 C C . ILE B 1 107 ? 26.367 52.550 17.356 1.00 37.42 107 ILE B C 1
ATOM 2400 O O . ILE B 1 107 ? 26.301 53.794 17.190 1.00 36.89 107 ILE B O 1
ATOM 2405 N N . GLU B 1 108 ? 25.595 51.873 18.199 1.00 35.90 108 GLU B N 1
ATOM 2406 C CA . GLU B 1 108 ? 24.631 52.570 19.064 1.00 37.67 108 GLU B CA 1
ATOM 2407 C C . GLU B 1 108 ? 25.234 52.668 20.469 1.00 37.37 108 GLU B C 1
ATOM 2408 O O . GLU B 1 108 ? 25.493 51.656 21.096 1.00 36.38 108 GLU B O 1
ATOM 2414 N N . LEU B 1 109 ? 25.466 53.880 20.953 1.00 35.75 109 LEU B N 1
ATOM 2415 C CA . LEU B 1 109 ? 26.102 54.026 22.253 1.00 35.56 109 LEU B CA 1
ATOM 2416 C C . LEU B 1 109 ? 25.062 54.396 23.293 1.00 35.27 109 LEU B C 1
ATOM 2417 O O . LEU B 1 109 ? 24.296 55.345 23.119 1.00 36.01 109 LEU B O 1
ATOM 2422 N N . LEU B 1 110 ? 25.064 53.650 24.380 1.00 35.01 110 LEU B N 1
ATOM 2423 C CA . LEU B 1 110 ? 24.142 53.899 25.455 1.00 35.16 110 LEU B CA 1
ATOM 2424 C C . LEU B 1 110 ? 24.938 54.408 26.650 1.00 35.26 110 LEU B C 1
ATOM 2425 O O . LEU B 1 110 ? 25.999 53.892 26.990 1.00 35.33 110 LEU B O 1
ATOM 2430 N N . PHE B 1 111 ? 24.429 55.466 27.246 1.00 35.10 111 PHE B N 1
ATOM 2431 C CA . PHE B 1 111 ? 25.024 55.997 28.426 1.00 34.33 111 PHE B CA 1
ATOM 2432 C C . PHE B 1 111 ? 24.205 55.518 29.598 1.00 34.67 111 PHE B C 1
ATOM 2433 O O . PHE B 1 111 ? 23.046 55.913 29.755 1.00 35.06 111 PHE B O 1
ATOM 2441 N N . GLY B 1 112 ? 24.823 54.738 30.469 1.00 34.73 112 GLY B N 1
ATOM 2442 C CA . GLY B 1 112 ? 24.114 54.306 31.662 1.00 35.47 112 GLY B CA 1
ATOM 2443 C C . GLY B 1 112 ? 24.855 53.229 32.382 1.00 36.02 112 GLY B C 1
ATOM 2444 O O . GLY B 1 112 ? 25.891 52.775 31.932 1.00 34.52 112 GLY B O 1
ATOM 2445 N N . ASP B 1 113 ? 24.306 52.821 33.519 1.00 36.66 113 ASP B N 1
ATOM 2446 C CA . ASP B 1 113 ? 24.815 51.681 34.258 1.00 38.96 113 ASP B CA 1
ATOM 2447 C C . ASP B 1 113 ? 24.196 50.411 33.672 1.00 38.87 113 ASP B C 1
ATOM 2448 O O . ASP B 1 113 ? 22.972 50.232 33.738 1.00 38.98 113 ASP B O 1
ATOM 2453 N N . ALA B 1 114 ? 25.021 49.521 33.120 1.00 39.42 114 ALA B N 1
ATOM 2454 C CA . ALA B 1 114 ? 24.513 48.297 32.481 1.00 40.08 114 ALA B CA 1
ATOM 2455 C C . ALA B 1 114 ? 23.635 47.443 33.385 1.00 41.08 114 ALA B C 1
ATOM 2456 O O . ALA B 1 114 ? 22.724 46.776 32.908 1.00 40.92 114 ALA B O 1
ATOM 2458 N N . LEU B 1 115 ? 23.912 47.465 34.685 1.00 41.92 115 LEU B N 1
ATOM 2459 C CA . LEU B 1 115 ? 23.166 46.643 35.644 1.00 43.39 115 LEU B CA 1
ATOM 2460 C C . LEU B 1 115 ? 21.778 47.215 35.880 1.00 44.06 115 LEU B C 1
ATOM 2461 O O . LEU B 1 115 ? 20.910 46.548 36.419 1.00 44.35 115 LEU B O 1
ATOM 2466 N N . GLN B 1 116 ? 21.577 48.455 35.440 1.00 45.15 116 GLN B N 1
ATOM 2467 C CA . GLN B 1 116 ? 20.287 49.115 35.530 1.00 46.09 116 GLN B CA 1
ATOM 2468 C C . GLN B 1 116 ? 19.557 49.155 34.182 1.00 46.20 116 GLN B C 1
ATOM 2469 O O . GLN B 1 116 ? 18.405 49.612 34.111 1.00 46.00 116 GLN B O 1
ATOM 2475 N N . LEU B 1 117 ? 20.221 48.663 33.134 1.00 45.91 117 LEU B N 1
ATOM 2476 C CA . LEU B 1 117 ? 19.717 48.750 31.754 1.00 46.38 117 LEU B CA 1
ATOM 2477 C C . LEU B 1 117 ? 19.204 47.436 31.173 1.00 46.67 117 LEU B C 1
ATOM 2478 O O . LEU B 1 117 ? 18.891 47.366 29.983 1.00 46.56 117 LEU B O 1
ATOM 2483 N N . GLY B 1 118 ? 19.110 46.404 32.010 1.00 47.10 118 GLY B N 1
ATOM 2484 C CA . GLY B 1 118 ? 18.657 45.082 31.573 1.00 47.73 118 GLY B CA 1
ATOM 2485 C C . GLY B 1 118 ? 17.310 45.087 30.862 1.00 48.10 118 GLY B C 1
ATOM 2486 O O . GLY B 1 118 ? 17.170 44.509 29.777 1.00 47.89 118 GLY B O 1
ATOM 2487 N N . GLU B 1 119 ? 16.326 45.760 31.458 1.00 48.32 119 GLU B N 1
ATOM 2488 C CA . GLU B 1 119 ? 14.961 45.774 30.926 1.00 48.69 119 GLU B CA 1
ATOM 2489 C C . GLU B 1 119 ? 14.870 46.487 29.571 1.00 48.40 119 GLU B C 1
ATOM 2490 O O . GLU B 1 119 ? 14.062 46.109 28.720 1.00 48.29 119 GLU B O 1
ATOM 2496 N N . LYS B 1 120 ? 15.711 47.502 29.376 1.00 48.21 120 LYS B N 1
ATOM 2497 C CA . LYS B 1 120 ? 15.822 48.216 28.107 1.00 48.61 120 LYS B CA 1
ATOM 2498 C C . LYS B 1 120 ? 16.403 47.282 27.042 1.00 48.64 120 LYS B C 1
ATOM 2499 O O . LYS B 1 120 ? 15.925 47.202 25.907 1.00 48.47 120 LYS B O 1
ATOM 2505 N N . LEU B 1 121 ? 17.448 46.570 27.421 1.00 48.20 121 LEU B N 1
ATOM 2506 C CA . LEU B 1 121 ? 18.140 45.724 26.466 1.00 48.34 121 LEU B CA 1
ATOM 2507 C C . LEU B 1 121 ? 17.387 44.455 26.099 1.00 48.53 121 LEU B C 1
ATOM 2508 O O . LEU B 1 121 ? 17.548 43.944 24.993 1.00 48.72 121 LEU B O 1
ATOM 2513 N N . GLU B 1 122 ? 16.550 43.967 27.008 1.00 49.00 122 GLU B N 1
ATOM 2514 C CA . GLU B 1 122 ? 15.675 42.839 26.715 1.00 49.71 122 GLU B CA 1
ATOM 2515 C C . GLU B 1 122 ? 14.816 43.109 25.490 1.00 49.66 122 GLU B C 1
ATOM 2516 O O . GLU B 1 122 ? 14.441 42.177 24.781 1.00 50.53 122 GLU B O 1
ATOM 2522 N N . LEU B 1 123 ? 14.514 44.383 25.247 1.00 49.62 123 LEU B N 1
ATOM 2523 C CA . LEU B 1 123 ? 13.662 44.796 24.126 1.00 49.35 123 LEU B CA 1
ATOM 2524 C C . LEU B 1 123 ? 14.328 44.539 22.772 1.00 48.71 123 LEU B C 1
ATOM 2525 O O . LEU B 1 123 ? 13.640 44.311 21.780 1.00 48.33 123 LEU B O 1
ATOM 2530 N N . TYR B 1 124 ? 15.665 44.561 22.741 1.00 47.56 124 TYR B N 1
ATOM 2531 C CA . TYR B 1 124 ? 16.417 44.390 21.506 1.00 46.86 124 TYR B CA 1
ATOM 2532 C C . TYR B 1 124 ? 16.397 42.935 21.041 1.00 46.39 124 TYR B C 1
ATOM 2533 O O . TYR B 1 124 ? 16.238 42.024 21.851 1.00 45.83 124 TYR B O 1
ATOM 2542 N N . PRO B 1 125 ? 16.607 42.708 19.734 1.00 46.33 125 PRO B N 1
ATOM 2543 C CA . PRO B 1 125 ? 16.722 41.330 19.262 1.00 45.95 125 PRO B CA 1
ATOM 2544 C C . PRO B 1 125 ? 17.954 40.690 19.893 1.00 44.99 125 PRO B C 1
ATOM 2545 O O . PRO B 1 125 ? 18.864 41.407 20.327 1.00 45.05 125 PRO B O 1
ATOM 2549 N N . LEU B 1 126 ? 17.981 39.364 19.951 1.00 43.85 126 LEU B N 1
ATOM 2550 C CA . LEU B 1 126 ? 19.114 38.647 20.544 1.00 41.83 126 LEU B CA 1
ATOM 2551 C C . LEU B 1 126 ? 20.420 39.002 19.827 1.00 41.00 126 LEU B C 1
ATOM 2552 O O . LEU B 1 126 ? 20.435 39.295 18.634 1.00 40.22 126 LEU B O 1
ATOM 2557 N N . PHE B 1 127 ? 21.509 38.997 20.589 1.00 39.00 127 PHE B N 1
ATOM 2558 C CA . PHE B 1 127 ? 22.833 39.287 20.092 1.00 38.26 127 PHE B CA 1
ATOM 2559 C C . PHE B 1 127 ? 23.577 37.992 19.742 1.00 37.48 127 PHE B C 1
ATOM 2560 O O . PHE B 1 127 ? 23.324 36.956 20.332 1.00 38.20 127 PHE B O 1
ATOM 2568 N N . ASP B 1 128 ? 24.463 38.063 18.754 1.00 37.29 128 ASP B N 1
ATOM 2569 C CA . ASP B 1 128 ? 25.335 36.957 18.388 1.00 37.45 128 ASP B CA 1
ATOM 2570 C C . ASP B 1 128 ? 26.562 36.920 19.272 1.00 37.16 128 ASP B C 1
ATOM 2571 O O . ASP B 1 128 ? 27.171 35.878 19.415 1.00 36.57 128 ASP B O 1
ATOM 2576 N N . VAL B 1 129 ? 26.940 38.080 19.815 1.00 36.47 129 VAL B N 1
ATOM 2577 C CA . VAL B 1 129 ? 28.163 38.200 20.617 1.00 36.59 129 VAL B CA 1
ATOM 2578 C C . VAL B 1 129 ? 27.885 39.168 21.766 1.00 36.80 129 VAL B C 1
ATOM 2579 O O . VAL B 1 129 ? 27.291 40.225 21.546 1.00 36.07 129 VAL B O 1
ATOM 2583 N N . LEU B 1 130 ? 28.356 38.810 22.971 1.00 36.35 130 LEU B N 1
ATOM 2584 C CA . LEU B 1 130 ? 28.423 39.706 24.109 1.00 36.74 130 LEU B CA 1
ATOM 2585 C C . LEU B 1 130 ? 29.891 39.849 24.464 1.00 37.35 130 LEU B C 1
ATOM 2586 O O . LEU B 1 130 ? 30.583 38.846 24.611 1.00 37.46 130 LEU B O 1
ATOM 2591 N N . PHE B 1 131 ? 30.373 41.075 24.600 1.00 37.71 131 PHE B N 1
ATOM 2592 C CA . PHE B 1 131 ? 31.790 41.310 24.872 1.00 39.11 131 PHE B CA 1
ATOM 2593 C C . PHE B 1 131 ? 31.893 42.010 26.221 1.00 39.77 131 PHE B C 1
ATOM 2594 O O . PHE B 1 131 ? 31.378 43.118 26.379 1.00 38.83 131 PHE B O 1
ATOM 2602 N N . ILE B 1 132 ? 32.548 41.352 27.185 1.00 39.39 132 ILE B N 1
ATOM 2603 C CA . ILE B 1 132 ? 32.737 41.891 28.519 1.00 40.28 132 ILE B CA 1
ATOM 2604 C C . ILE B 1 132 ? 34.190 41.719 28.961 1.00 40.56 132 ILE B C 1
ATOM 2605 O O . ILE B 1 132 ? 34.980 41.058 28.295 1.00 39.89 132 ILE B O 1
ATOM 2610 N N . ASP B 1 133 ? 34.520 42.300 30.103 1.00 41.43 133 ASP B N 1
ATOM 2611 C CA . ASP B 1 133 ? 35.904 42.461 30.506 1.00 42.61 133 ASP B CA 1
ATOM 2612 C C . ASP B 1 133 ? 36.050 41.962 31.931 1.00 43.28 133 ASP B C 1
ATOM 2613 O O . ASP B 1 133 ? 35.496 42.558 32.876 1.00 43.05 133 ASP B O 1
ATOM 2618 N N . ALA B 1 134 ? 36.796 40.867 32.086 1.00 43.74 134 ALA B N 1
ATOM 2619 C CA . ALA B 1 134 ? 37.042 40.289 33.408 1.00 44.84 134 ALA B CA 1
ATOM 2620 C C . ALA B 1 134 ? 37.837 41.219 34.327 1.00 45.80 134 ALA B C 1
ATOM 2621 O O . ALA B 1 134 ? 37.959 40.940 35.529 1.00 46.59 134 ALA B O 1
ATOM 2623 N N . ALA B 1 135 ? 38.377 42.302 33.766 1.00 46.88 135 ALA B N 1
ATOM 2624 C CA . ALA B 1 135 ? 39.179 43.277 34.531 1.00 48.19 135 ALA B CA 1
ATOM 2625 C C . ALA B 1 135 ? 38.384 44.517 34.954 1.00 48.64 135 ALA B C 1
ATOM 2626 O O . ALA B 1 135 ? 38.872 45.338 35.753 1.00 49.11 135 ALA B O 1
ATOM 2628 N N . LYS B 1 136 ? 37.183 44.677 34.403 1.00 48.55 136 LYS B N 1
ATOM 2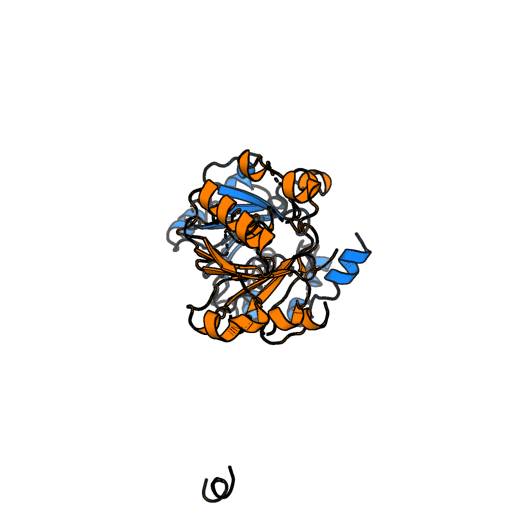629 C CA . LYS B 1 136 ? 36.276 45.772 34.814 1.00 48.23 136 LYS B CA 1
ATOM 2630 C C . LYS B 1 136 ? 35.360 45.274 35.927 1.00 47.85 136 LYS B C 1
ATOM 2631 O O . LYS B 1 136 ? 35.181 44.071 36.099 1.00 48.05 136 LYS B O 1
ATOM 2637 N N . GLY B 1 137 ? 34.817 46.199 36.715 1.00 47.60 137 GLY B N 1
ATOM 2638 C CA . GLY B 1 137 ? 34.002 45.832 37.875 1.00 45.95 137 GLY B CA 1
ATOM 2639 C C . GLY B 1 137 ? 32.722 45.163 37.424 1.00 45.35 137 GLY B C 1
ATOM 2640 O O . GLY B 1 137 ? 32.282 45.366 36.270 1.00 46.56 137 GLY B O 1
ATOM 2641 N N . GLN B 1 138 ? 32.150 44.336 38.301 1.00 43.40 138 GLN B N 1
ATOM 2642 C CA . GLN B 1 138 ? 30.836 43.735 38.078 1.00 42.64 138 GLN B CA 1
ATOM 2643 C C . GLN B 1 138 ? 30.782 42.679 36.962 1.00 41.58 138 GLN B C 1
ATOM 2644 O O . GLN B 1 138 ? 29.708 42.348 36.464 1.00 40.67 138 GLN B O 1
ATOM 2650 N N . TYR B 1 139 ? 31.943 42.141 36.606 1.00 41.05 139 TYR B N 1
ATOM 2651 C CA . TYR B 1 139 ? 32.074 41.169 35.518 1.00 40.22 139 TYR B CA 1
ATOM 2652 C C . TYR B 1 139 ? 31.052 40.009 35.630 1.00 40.09 139 TYR B C 1
ATOM 2653 O O . TYR B 1 139 ? 30.348 39.693 34.681 1.00 38.63 139 TYR B O 1
ATOM 2662 N N . ARG B 1 140 ? 30.968 39.399 36.801 1.00 39.72 140 ARG B N 1
ATOM 2663 C CA . ARG B 1 140 ? 30.057 38.262 37.003 1.00 40.53 140 ARG B CA 1
ATOM 2664 C C . ARG B 1 140 ? 28.587 38.666 36.888 1.00 40.09 140 ARG B C 1
ATOM 2665 O O . ARG B 1 140 ? 27.781 37.921 36.323 1.00 40.43 140 ARG B O 1
ATOM 2673 N N . ARG B 1 141 ? 28.238 39.820 37.460 1.00 38.88 141 ARG B N 1
ATOM 2674 C CA . ARG B 1 141 ? 26.866 40.321 37.381 1.00 38.31 141 ARG B CA 1
ATOM 2675 C C . ARG B 1 141 ? 26.512 40.632 35.934 1.00 37.11 141 ARG B C 1
ATOM 2676 O O . ARG B 1 141 ? 25.403 40.328 35.500 1.00 35.94 141 ARG B O 1
ATOM 2684 N N . PHE B 1 142 ? 27.466 41.194 35.176 1.00 36.40 142 PHE B N 1
ATOM 2685 C CA . PHE B 1 142 ? 27.237 41.458 33.757 1.00 36.72 142 PHE B CA 1
ATOM 2686 C C . PHE B 1 142 ? 27.006 40.174 32.970 1.00 36.87 142 PHE B C 1
ATOM 2687 O O . PHE B 1 142 ? 26.130 40.114 32.085 1.00 37.06 142 PHE B O 1
ATOM 2695 N N . PHE B 1 143 ? 27.819 39.164 33.271 1.00 36.53 143 PHE B N 1
ATOM 2696 C CA . PHE B 1 143 ? 27.661 37.855 32.644 1.00 36.99 143 PHE B CA 1
ATOM 2697 C C . PHE B 1 143 ? 26.246 37.307 32.893 1.00 37.13 143 PHE B C 1
ATOM 2698 O O . PHE B 1 143 ? 25.550 36.952 31.949 1.00 36.48 143 PHE B O 1
ATOM 2706 N N . ASP B 1 144 ? 25.828 37.255 34.156 1.00 37.65 144 ASP B N 1
ATOM 2707 C CA . ASP B 1 144 ? 24.525 36.664 34.500 1.00 38.16 144 ASP B CA 1
ATOM 2708 C C . ASP B 1 144 ? 23.357 37.420 33.858 1.00 38.55 144 ASP B C 1
ATOM 2709 O O . ASP B 1 144 ? 22.376 36.815 33.410 1.00 37.66 144 ASP B O 1
ATOM 2722 N N . TYR B 1 146 ? 23.346 39.589 31.124 1.00 39.59 146 TYR B N 1
ATOM 2723 C CA . TYR B 1 146 ? 23.336 39.747 29.672 1.00 39.91 146 TYR B CA 1
ATOM 2724 C C . TYR B 1 146 ? 23.507 38.462 28.873 1.00 40.85 146 TYR B C 1
ATOM 2725 O O . TYR B 1 146 ? 23.250 38.436 27.682 1.00 40.81 146 TYR B O 1
ATOM 2734 N N . SER B 1 147 ? 23.894 37.384 29.535 1.00 41.55 147 SER B N 1
ATOM 2735 C CA . SER B 1 147 ? 24.045 36.133 28.819 1.00 42.93 147 SER B CA 1
ATOM 2736 C C . SER B 1 147 ? 22.696 35.599 28.261 1.00 43.06 147 SER B C 1
ATOM 2737 O O . SER B 1 147 ? 22.684 35.002 27.188 1.00 42.26 147 SER B O 1
ATOM 2740 N N . PRO B 1 148 ? 21.555 35.866 28.939 1.00 43.51 148 PRO B N 1
ATOM 2741 C CA . PRO B 1 148 ? 20.295 35.399 28.349 1.00 43.70 148 PRO B CA 1
ATOM 2742 C C . PRO B 1 148 ? 19.899 36.177 27.094 1.00 44.03 148 PRO B C 1
ATOM 2743 O O . PRO B 1 148 ? 18.981 35.778 26.379 1.00 44.44 148 PRO B O 1
ATOM 2755 N N . VAL B 1 150 ? 22.045 36.647 24.621 1.00 40.15 150 VAL B N 1
ATOM 2756 C CA . VAL B 1 150 ? 22.828 36.054 23.537 1.00 38.62 150 VAL B CA 1
ATOM 2757 C C . VAL B 1 150 ? 22.073 34.818 22.965 1.00 38.32 150 VAL B C 1
ATOM 2758 O O . VAL B 1 150 ? 21.549 33.997 23.721 1.00 36.94 150 VAL B O 1
ATOM 2762 N N . ARG B 1 151 ? 22.031 34.685 21.645 1.00 38.31 151 ARG B N 1
ATOM 2763 C CA . ARG B 1 151 ? 21.347 33.542 20.995 1.00 39.27 151 ARG B CA 1
ATOM 2764 C C . ARG B 1 151 ? 22.103 32.237 21.270 1.00 38.69 151 ARG B C 1
ATOM 2765 O O . ARG B 1 151 ? 23.292 32.275 21.512 1.00 38.27 151 ARG B O 1
ATOM 2773 N N . PRO B 1 152 ? 21.407 31.080 21.263 1.00 39.35 152 PRO B N 1
ATOM 2774 C CA . PRO B 1 152 ? 22.100 29.791 21.254 1.00 38.91 152 PRO B CA 1
ATOM 2775 C C . PRO B 1 152 ? 23.097 29.738 20.106 1.00 39.06 152 PRO B C 1
ATOM 2776 O O . PRO B 1 152 ? 22.801 30.205 18.997 1.00 39.22 152 PRO B O 1
ATOM 2780 N N . GLY B 1 153 ? 24.289 29.222 20.388 1.00 39.01 153 GLY B N 1
ATOM 2781 C CA . GLY B 1 153 ? 25.367 29.184 19.412 1.00 38.67 153 GLY B CA 1
ATOM 2782 C C . GLY B 1 153 ? 26.168 30.471 19.355 1.00 38.61 153 GLY B C 1
ATOM 2783 O O . GLY B 1 153 ? 27.226 30.530 18.708 1.00 39.56 153 GLY B O 1
ATOM 2784 N N . GLY B 1 154 ? 25.672 31.503 20.034 1.00 38.36 154 GLY B N 1
ATOM 2785 C CA . GLY B 1 154 ? 26.351 32.782 20.106 1.00 37.14 154 GLY B CA 1
ATOM 2786 C C . GLY B 1 154 ? 27.507 32.729 21.074 1.00 36.49 154 GLY B C 1
ATOM 2787 O O . GLY B 1 154 ? 27.749 31.714 21.695 1.00 36.72 154 GLY B O 1
ATOM 2788 N N . LEU B 1 155 ? 28.208 33.842 21.212 1.00 36.77 155 LEU B N 1
ATOM 2789 C CA . LEU B 1 155 ? 29.464 33.887 21.948 1.00 36.78 155 LEU B CA 1
ATOM 2790 C C . LEU B 1 155 ? 29.426 34.930 23.035 1.00 36.86 155 LEU B C 1
ATOM 2791 O O . LEU B 1 155 ? 28.974 36.047 22.819 1.00 38.20 155 LEU B O 1
ATOM 2796 N N . ILE B 1 156 ? 29.995 34.581 24.170 1.00 37.35 156 ILE B N 1
ATOM 2797 C CA . ILE B 1 156 ? 30.389 35.574 25.149 1.00 37.19 156 ILE B CA 1
ATOM 2798 C C . ILE B 1 156 ? 31.915 35.593 25.172 1.00 37.58 156 ILE B C 1
ATOM 2799 O O . ILE B 1 156 ? 32.564 34.564 25.398 1.00 36.11 156 ILE B O 1
ATOM 2804 N N . LEU B 1 157 ? 32.477 36.764 24.895 1.00 37.46 157 LEU B N 1
ATOM 2805 C CA . LEU B 1 157 ? 33.930 36.932 24.867 1.00 39.41 157 LEU B CA 1
ATOM 2806 C C . LEU B 1 157 ? 34.341 37.728 26.095 1.00 39.88 157 LEU B C 1
ATOM 2807 O O . LEU B 1 157 ? 33.789 38.820 26.353 1.00 39.55 157 LEU B O 1
ATOM 2812 N N . SER B 1 158 ? 35.274 37.189 26.878 1.00 40.35 158 SER B N 1
ATOM 2813 C CA . SER B 1 158 ? 35.749 37.910 28.065 1.00 41.11 158 SER B CA 1
ATOM 2814 C C . SER B 1 158 ? 37.227 38.285 27.893 1.00 41.32 158 SER B C 1
ATOM 2815 O O . SER B 1 158 ? 38.067 37.404 27.739 1.00 41.24 158 SER B O 1
ATOM 2818 N N . ASP B 1 159 ? 37.535 39.579 27.913 1.00 40.50 159 ASP B N 1
ATOM 2819 C CA . ASP B 1 159 ? 38.914 40.052 27.859 1.00 39.65 159 ASP B CA 1
ATOM 2820 C C . ASP B 1 159 ? 39.595 39.959 29.238 1.00 39.73 159 ASP B C 1
ATOM 2821 O O . ASP B 1 159 ? 38.907 39.938 30.271 1.00 38.50 159 ASP B O 1
ATOM 2826 N N . ASN B 1 160 ? 40.933 39.920 29.241 1.00 38.17 160 ASN B N 1
ATOM 2827 C CA . ASN B 1 160 ? 41.736 40.025 30.457 1.00 38.71 160 ASN B CA 1
ATOM 2828 C C . ASN B 1 160 ? 41.513 38.900 31.455 1.00 38.43 160 ASN B C 1
ATOM 2829 O O . ASN B 1 160 ? 41.561 39.118 32.683 1.00 38.15 160 ASN B O 1
ATOM 2834 N N . VAL B 1 161 ? 41.324 37.683 30.929 1.00 38.43 161 VAL B N 1
ATOM 2835 C CA . VAL B 1 161 ? 41.073 36.501 31.756 1.00 39.54 161 VAL B CA 1
ATOM 2836 C C . VAL B 1 161 ? 42.352 35.819 32.291 1.00 40.79 161 VAL B C 1
ATOM 2837 O O . VAL B 1 161 ? 42.268 35.039 33.252 1.00 41.01 161 VAL B O 1
ATOM 2841 N N . LEU B 1 162 ? 43.505 36.066 31.661 1.00 41.51 162 LEU B N 1
ATOM 2842 C CA . LEU B 1 162 ? 44.768 35.510 32.156 1.00 43.16 162 LEU B CA 1
ATOM 2843 C C . LEU B 1 162 ? 45.662 36.536 32.865 1.00 45.29 162 LEU B C 1
ATOM 2844 O O . LEU B 1 162 ? 46.312 36.193 33.857 1.00 46.06 162 LEU B O 1
ATOM 2849 N N . PHE B 1 163 ? 45.704 37.769 32.355 1.00 46.57 163 PHE B N 1
ATOM 2850 C CA . PHE B 1 163 ? 46.538 38.843 32.923 1.00 48.24 163 PHE B CA 1
ATOM 2851 C C . PHE B 1 163 ? 45.712 40.076 33.248 1.00 48.53 163 PHE B C 1
ATOM 2852 O O . PHE B 1 163 ? 44.797 40.433 32.501 1.00 48.94 163 PHE B O 1
ATOM 2860 N N . ASN B 1 188 ? 38.928 31.873 37.425 1.00 48.99 188 ASN B N 1
ATOM 2861 C CA . ASN B 1 188 ? 38.050 31.557 36.299 1.00 48.19 188 ASN B CA 1
ATOM 2862 C C . ASN B 1 188 ? 37.162 30.331 36.493 1.00 47.65 188 ASN B C 1
ATOM 2863 O O . ASN B 1 188 ? 36.361 29.999 35.615 1.00 46.63 188 ASN B O 1
ATOM 2868 N N . GLN B 1 189 ? 37.270 29.658 37.638 1.00 47.33 189 GLN B N 1
ATOM 2869 C CA . GLN B 1 189 ? 36.502 28.424 37.794 1.00 47.62 189 GLN B CA 1
ATOM 2870 C C . GLN B 1 189 ? 35.005 28.601 37.522 1.00 46.80 189 GLN B C 1
ATOM 2871 O O . GLN B 1 189 ? 34.422 27.755 36.841 1.00 46.50 189 GLN B O 1
ATOM 2877 N N . TRP B 1 190 ? 34.410 29.744 37.971 1.00 46.51 190 TRP B N 1
ATOM 2878 C CA . TRP B 1 190 ? 32.943 29.848 37.861 1.00 46.63 190 TRP B CA 1
ATOM 2879 C C . TRP B 1 190 ? 32.575 29.925 36.398 1.00 46.27 190 TRP B C 1
ATOM 2880 O O . TRP B 1 190 ? 31.568 29.373 35.972 1.00 45.75 190 TRP B O 1
ATOM 2891 N N . LEU B 1 191 ? 33.418 30.595 35.622 1.00 45.74 191 LEU B N 1
ATOM 2892 C CA . LEU B 1 191 ? 33.157 30.749 34.212 1.00 45.98 191 LEU B CA 1
ATOM 2893 C C . LEU B 1 191 ? 33.292 29.395 33.526 1.00 46.37 191 LEU B C 1
ATOM 2894 O O . LEU B 1 191 ? 32.442 29.004 32.725 1.00 45.99 191 LEU B O 1
ATOM 2899 N N . LEU B 1 192 ? 34.360 28.674 33.866 1.00 46.72 192 LEU B N 1
ATOM 2900 C CA . LEU B 1 192 ? 34.682 27.432 33.167 1.00 47.31 192 LEU B CA 1
ATOM 2901 C C . LEU B 1 192 ? 33.675 26.296 33.400 1.00 47.65 192 LEU B C 1
ATOM 2902 O O . LEU B 1 192 ? 33.580 25.382 32.564 1.00 48.64 192 LEU B O 1
ATOM 2907 N N . GLU B 1 193 ? 32.926 26.350 34.507 1.00 46.54 193 GLU B N 1
ATOM 2908 C CA . GLU B 1 193 ? 31.964 25.286 34.849 1.00 45.85 193 GLU B CA 1
ATOM 2909 C C . GLU B 1 193 ? 30.483 25.710 34.830 1.00 44.33 193 GLU B C 1
ATOM 2910 O O . GLU B 1 193 ? 29.590 24.945 35.227 1.00 43.21 193 GLU B O 1
ATOM 2916 N N . HIS B 1 194 ? 30.239 26.926 34.344 1.00 42.50 194 HIS B N 1
ATOM 2917 C CA . HIS B 1 194 ? 28.896 27.440 34.108 1.00 40.93 194 HIS B CA 1
ATOM 2918 C C . HIS B 1 194 ? 28.209 26.591 33.038 1.00 40.28 194 HIS B C 1
ATOM 2919 O O . HIS B 1 194 ? 28.717 26.484 31.905 1.00 39.22 194 HIS B O 1
ATOM 2926 N N . PRO B 1 195 ? 27.065 25.988 33.375 1.00 39.63 195 PRO B N 1
ATOM 2927 C CA . PRO B 1 195 ? 26.525 24.931 32.513 1.00 40.45 195 PRO B CA 1
ATOM 2928 C C . PRO B 1 195 ? 26.054 25.267 31.081 1.00 40.14 195 PRO B C 1
ATOM 2929 O O . PRO B 1 195 ? 26.182 24.410 30.198 1.00 42.29 195 PRO B O 1
ATOM 2933 N N . GLN B 1 196 ? 25.501 26.439 30.834 1.00 39.55 196 GLN B N 1
ATOM 2934 C CA . GLN B 1 196 ? 24.897 26.681 29.514 1.00 39.88 196 GLN B CA 1
ATOM 2935 C C . GLN B 1 196 ? 25.943 27.089 28.457 1.00 38.64 196 GLN B C 1
ATOM 2936 O O . GLN B 1 196 ? 25.591 27.449 27.328 1.00 37.75 196 GLN B O 1
ATOM 2942 N N . TYR B 1 197 ? 27.216 27.021 28.832 1.00 37.99 197 TYR B N 1
ATOM 2943 C CA . TYR B 1 197 ? 28.288 27.496 27.964 1.00 38.39 197 TYR B CA 1
ATOM 2944 C C . TYR B 1 197 ? 29.390 26.492 27.861 1.00 38.67 197 TYR B C 1
ATOM 2945 O O . TYR B 1 197 ? 29.646 25.719 28.785 1.00 37.71 197 TYR B O 1
ATOM 2954 N N . ASP B 1 198 ? 30.003 26.506 26.684 1.00 38.44 198 ASP B N 1
ATOM 2955 C CA . ASP B 1 198 ? 31.136 25.712 26.356 1.00 38.98 198 ASP B CA 1
ATOM 2956 C C . ASP B 1 198 ? 32.269 26.737 26.328 1.00 38.77 198 ASP B C 1
ATOM 2957 O O . ASP B 1 198 ? 32.364 27.512 25.392 1.00 37.22 198 ASP B O 1
ATOM 2962 N N . THR B 1 199 ? 33.110 26.762 27.348 1.00 38.42 199 THR B N 1
ATOM 2963 C CA . THR B 1 199 ? 34.091 27.859 27.474 1.00 39.68 199 THR B CA 1
ATOM 2964 C C . THR B 1 199 ? 35.530 27.357 27.376 1.00 39.91 199 THR B C 1
ATOM 2965 O O . THR B 1 199 ? 35.898 26.373 28.027 1.00 40.36 199 THR B O 1
ATOM 2969 N N A ARG B 1 200 ? 36.330 28.019 26.548 0.50 40.26 200 ARG B N 1
ATOM 2970 N N B ARG B 1 200 ? 36.340 28.015 26.552 0.50 40.51 200 ARG B N 1
ATOM 2971 C CA A ARG B 1 200 ? 37.774 27.786 26.515 0.50 40.36 200 ARG B CA 1
ATOM 2972 C CA B ARG B 1 200 ? 37.786 27.757 26.528 0.50 40.80 200 ARG B CA 1
ATOM 2973 C C A ARG B 1 200 ? 38.488 29.118 26.628 0.50 40.94 200 ARG B C 1
ATOM 2974 C C B ARG B 1 200 ? 38.572 29.059 26.464 0.50 41.19 200 ARG B C 1
ATOM 2975 O O A ARG B 1 200 ? 37.933 30.165 26.255 0.50 40.48 200 ARG B O 1
ATOM 2976 O O B ARG B 1 200 ? 38.142 30.032 25.823 0.50 40.85 200 ARG B O 1
ATOM 2991 N N . ILE B 1 201 ? 39.711 29.080 27.158 1.00 41.33 201 ILE B N 1
ATOM 2992 C CA . ILE B 1 201 ? 40.530 30.297 27.285 1.00 42.11 201 ILE B CA 1
ATOM 2993 C C . ILE B 1 201 ? 41.638 30.245 26.265 1.00 42.97 201 ILE B C 1
ATOM 2994 O O . ILE B 1 201 ? 42.385 29.266 26.239 1.00 42.41 201 ILE B O 1
ATOM 2999 N N . PHE B 1 202 ? 41.732 31.278 25.421 1.00 43.68 202 PHE B N 1
ATOM 3000 C CA . PHE B 1 202 ? 42.766 31.341 24.377 1.00 44.42 202 PHE B CA 1
ATOM 3001 C C . PHE B 1 202 ? 43.921 32.225 24.836 1.00 43.79 202 PHE B C 1
ATOM 3002 O O . PHE B 1 202 ? 43.685 33.337 25.289 1.00 43.49 202 PHE B O 1
ATOM 3010 N N . PRO B 1 203 ? 45.170 31.735 24.712 1.00 43.58 203 PRO B N 1
ATOM 3011 C CA . PRO B 1 203 ? 46.340 32.469 25.189 1.00 43.52 203 PRO B CA 1
ATOM 3012 C C . PRO B 1 203 ? 46.820 33.520 24.175 1.00 43.56 203 PRO B C 1
ATOM 3013 O O . PRO B 1 203 ? 47.926 33.398 23.615 1.00 43.67 203 PRO B O 1
ATOM 3017 N N . VAL B 1 204 ? 45.984 34.524 23.943 1.00 43.02 204 VAL B N 1
ATOM 3018 C CA . VAL B 1 204 ? 46.314 35.634 23.069 1.00 43.47 204 VAL B CA 1
ATOM 3019 C C . VAL B 1 204 ? 46.016 36.939 23.812 1.00 43.07 204 VAL B C 1
ATOM 3020 O O . VAL B 1 204 ? 45.031 37.026 24.552 1.00 42.65 204 VAL B O 1
ATOM 3024 N N . GLY B 1 205 ? 46.863 37.943 23.610 1.00 42.45 205 GLY B N 1
ATOM 3025 C CA . GLY B 1 205 ? 46.755 39.193 24.359 1.00 41.64 205 GLY B CA 1
ATOM 3026 C C . GLY B 1 205 ? 46.837 38.887 25.842 1.00 41.14 205 GLY B C 1
ATOM 3027 O O . GLY B 1 205 ? 47.741 38.178 26.279 1.00 41.01 205 GLY B O 1
ATOM 3028 N N . ASP B 1 206 ? 45.874 39.401 26.608 1.00 40.09 206 ASP B N 1
ATOM 3029 C CA . ASP B 1 206 ? 45.817 39.184 28.059 1.00 39.35 206 ASP B CA 1
ATOM 3030 C C . ASP B 1 206 ? 44.958 37.973 28.458 1.00 39.61 206 ASP B C 1
ATOM 3031 O O . ASP B 1 206 ? 44.586 37.808 29.622 1.00 39.68 206 ASP B O 1
ATOM 3036 N N . GLY B 1 207 ? 44.652 37.117 27.485 1.00 39.88 207 GLY B N 1
ATOM 3037 C CA . GLY B 1 207 ? 43.736 36.004 27.701 1.00 40.47 207 GLY B CA 1
ATOM 3038 C C . GLY B 1 207 ? 42.328 36.427 27.316 1.00 41.90 207 GLY B C 1
ATOM 3039 O O . GLY B 1 207 ? 41.823 37.488 27.766 1.00 41.07 207 GLY B O 1
ATOM 3040 N N . ILE B 1 208 ? 41.724 35.631 26.441 1.00 41.95 208 ILE B N 1
ATOM 3041 C CA . ILE B 1 208 ? 40.356 35.844 26.015 1.00 42.43 208 ILE B CA 1
ATOM 3042 C C . ILE B 1 208 ? 39.603 34.549 26.241 1.00 43.41 208 ILE B C 1
ATOM 3043 O O . ILE B 1 208 ? 39.998 33.508 25.705 1.00 43.38 208 ILE B O 1
ATOM 3048 N N . ALA B 1 209 ? 38.548 34.594 27.052 1.00 42.88 209 ALA B N 1
ATOM 3049 C CA . ALA B 1 209 ? 37.695 33.411 27.185 1.00 42.91 209 ALA B CA 1
ATOM 3050 C C . ALA B 1 209 ? 36.620 33.503 26.125 1.00 42.80 209 ALA B C 1
ATOM 3051 O O . ALA B 1 209 ? 36.053 34.589 25.891 1.00 42.93 209 ALA B O 1
ATOM 3053 N N . ILE B 1 210 ? 36.376 32.393 25.447 1.00 41.54 210 ILE B N 1
ATOM 3054 C CA . ILE B 1 210 ? 35.317 32.323 24.434 1.00 41.19 210 ILE B CA 1
ATOM 3055 C C . ILE B 1 210 ? 34.321 31.295 24.917 1.00 39.93 210 ILE B C 1
ATOM 3056 O O . ILE B 1 210 ? 34.612 30.096 24.964 1.00 39.29 210 ILE B O 1
ATOM 3061 N N . SER B 1 211 ? 33.164 31.784 25.337 1.00 38.81 211 SER B N 1
ATOM 3062 C CA . SER B 1 211 ? 32.107 30.913 25.832 1.00 38.35 211 SER B CA 1
ATOM 3063 C C . SER B 1 211 ? 31.069 30.765 24.743 1.00 37.98 211 SER B C 1
ATOM 3064 O O . SER B 1 211 ? 30.484 31.752 24.302 1.00 38.37 211 SER B O 1
ATOM 3067 N N . ILE B 1 212 ? 30.847 29.538 24.283 1.00 35.26 212 ILE B N 1
ATOM 3068 C CA . ILE B 1 212 ? 29.872 29.311 23.242 1.00 34.83 212 ILE B CA 1
ATOM 3069 C C . ILE B 1 212 ? 28.562 28.798 23.852 1.00 34.75 212 ILE B C 1
ATOM 3070 O O . ILE B 1 212 ? 28.530 27.759 24.508 1.00 33.27 212 ILE B O 1
ATOM 3075 N N . LYS B 1 213 ? 27.488 29.524 23.588 1.00 34.21 213 LYS B N 1
ATOM 3076 C CA . LYS B 1 213 ? 26.210 29.236 24.230 1.00 35.12 213 LYS B CA 1
ATOM 3077 C C . LYS B 1 213 ? 25.609 27.964 23.668 1.00 36.12 213 LYS B C 1
ATOM 3078 O O . LYS B 1 213 ? 25.456 27.809 22.447 1.00 35.25 213 LYS B O 1
ATOM 3084 N N . ARG B 1 214 ? 25.287 27.042 24.586 1.00 37.78 214 ARG B N 1
ATOM 3085 C CA . ARG B 1 214 ? 24.714 25.750 24.228 1.00 39.35 214 ARG B CA 1
ATOM 3086 C C . ARG B 1 214 ? 23.255 25.914 23.848 1.00 40.07 214 ARG B C 1
ATOM 3087 O O . ARG B 1 214 ? 22.608 26.899 24.234 1.00 40.21 214 ARG B O 1
ATOM 3095 N N . GLU B 1 215 ? 22.743 24.940 23.098 1.00 40.89 215 GLU B N 1
ATOM 3096 C CA . GLU B 1 215 ? 21.372 24.957 22.610 1.00 42.32 215 GLU B CA 1
ATOM 3097 C C . GLU B 1 215 ? 20.325 24.987 23.731 1.00 42.91 215 GLU B C 1
ATOM 3098 O O . GLU B 1 215 ? 20.226 24.062 24.539 1.00 43.65 215 GLU B O 1
ATOM 3104 N N . GLU B 1 226 ? 2.218 18.361 41.056 1.00 31.21 226 GLU B N 1
ATOM 3105 C CA . GLU B 1 226 ? 0.818 17.929 41.172 1.00 31.18 226 GLU B CA 1
ATOM 3106 C C . GLU B 1 226 ? 0.412 17.816 42.648 1.00 31.79 226 GLU B C 1
ATOM 3107 O O . GLU B 1 226 ? 1.266 17.563 43.515 1.00 31.09 226 GLU B O 1
ATOM 3113 N N . GLY B 1 227 ? -0.876 18.023 42.935 1.00 31.78 227 GLY B N 1
ATOM 3114 C CA . GLY B 1 227 ? -1.460 17.647 44.234 1.00 32.73 227 GLY B CA 1
ATOM 3115 C C . GLY B 1 227 ? -2.498 16.547 44.031 1.00 33.56 227 GLY B C 1
ATOM 3116 O O . GLY B 1 227 ? -2.136 15.414 43.702 1.00 33.99 227 GLY B O 1
ATOM 3117 N N . HIS B 1 228 ? -3.784 16.902 44.214 1.00 33.64 228 HIS B N 1
ATOM 3118 C CA . HIS B 1 228 ? -4.966 16.073 43.865 1.00 33.73 228 HIS B CA 1
ATOM 3119 C C . HIS B 1 228 ? -4.896 15.513 42.445 1.00 33.76 228 HIS B C 1
ATOM 3120 O O . HIS B 1 228 ? -5.588 14.540 42.104 1.00 33.46 228 HIS B O 1
ATOM 3127 N N . HIS B 1 229 ? -4.089 16.185 41.627 1.00 33.90 229 HIS B N 1
ATOM 3128 C CA . HIS B 1 229 ? -3.681 15.751 40.298 1.00 33.93 229 HIS B CA 1
ATOM 3129 C C . HIS B 1 229 ? -3.133 14.329 40.306 1.00 33.98 229 HIS B C 1
ATOM 3130 O O . HIS B 1 229 ? -3.272 13.600 39.322 1.00 33.65 229 HIS B O 1
ATOM 3137 N N . HIS B 1 230 ? -2.484 13.957 41.412 1.00 34.27 230 HIS B N 1
ATOM 3138 C CA . HIS B 1 230 ? -1.832 12.658 41.531 1.00 34.58 230 HIS B CA 1
ATOM 3139 C C . HIS B 1 230 ? -2.826 11.506 41.582 1.00 35.22 230 HIS B C 1
ATOM 3140 O O . HIS B 1 230 ? -2.528 10.419 41.089 1.00 35.04 230 HIS B O 1
ATOM 3147 N N . HIS B 1 231 ? -3.988 11.744 42.193 1.00 36.18 231 HIS B N 1
ATOM 3148 C CA . HIS B 1 231 ? -5.137 10.852 42.052 1.00 37.27 231 HIS B CA 1
ATOM 3149 C C . HIS B 1 231 ? -5.448 10.738 40.565 1.00 37.98 231 HIS B C 1
ATOM 3150 O O . HIS B 1 231 ? -5.053 11.611 39.790 1.00 38.34 231 HIS B O 1
ATOM 3157 N N . HIS B 1 232 ? -6.145 9.668 40.177 1.00 38.74 232 HIS B N 1
ATOM 3158 C CA . HIS B 1 232 ? -6.624 9.441 38.794 1.00 39.42 232 HIS B CA 1
ATOM 3159 C C . HIS B 1 232 ? -5.574 9.490 37.670 1.00 39.59 232 HIS B C 1
ATOM 3160 O O . HIS B 1 232 ? -5.683 8.748 36.675 1.00 39.94 232 HIS B O 1
ATOM 3167 N N . HIS B 1 233 ? -4.575 10.364 37.852 1.00 39.59 233 HIS B N 1
ATOM 3168 C CA . HIS B 1 233 ? -3.640 10.796 36.811 1.00 39.62 233 HIS B CA 1
ATOM 3169 C C . HIS B 1 233 ? -4.263 11.297 35.498 1.00 39.75 233 HIS B C 1
ATOM 3170 O O . HIS B 1 233 ? -4.129 12.526 35.149 1.00 39.66 233 HIS B O 1
#

InterPro domains:
  IPR002935 Class I-like SAM-dependent O-methyltransferase [PF01596] (18-211)
  IPR002935 Class I-like SAM-dependent O-methyltransferase [PS51682] (1-212)
  IPR029063 S-adenosyl-L-methionine-dependent methyltransferase superfamily [G3DSA:3.40.50.150] (1-223)
  IPR029063 S-adenosyl-L-methionine-dependent methyltransferase superfamily [SSF53335] (3-213)
  IPR043675 tRNA 5-hydroxyuridine methyltransferase [MF_02217] (1-212)
  IPR050362 Cation-dependent O-methyltransferase [PTHR10509] (10-211)

B-factor: mean 43.37, std 7.71, range [19.64, 75.88]

Organism: Halalkalibacterium halodurans (strain ATCC BAA-125 / DSM 18197 / FERM 7344 / JCM 9153 / C-125) (NCBI:txid272558)

Secondary structure (DSSP, 8-state):
-HHHHHHHHTT-PPP-HHHH--HHHHHTT--------HHHHHH----SEEEEE--TTSHHHH---S-TT-EEEEE---HHHHHHHHHHHHHTT-TTTEEEE-S-GGGSHHHHTTSPPPSEEEEEGGGS-HHHHH------TT-EEEEETTT--TTTT-TTEEEEEE-STT-EEEEEE-/-HHHHHT--PPPPHHHH--HHHHHTT--------HHHHHH----SEEEEE--TTSHHHH---S-TT-EEEEEE--HHHHHHHHHHHHHTT-TTTEEEEES-GGG-HHHHHTSPPPSEEEEETTSTTHHHHH------TT-EEEEESS---HHHHH-TTEEEEEE-STT-EEEEEEP---GGGTT-

Nearest PDB structures (foldseek):
  2gpy-assembly1_A  TM=1.006E+00  e=4.841E-36  Halalkalibacterium halodurans C-125
  2gpy-assembly1_B  TM=9.703E-01  e=1.686E-29  Halalkalibacterium halodurans C-125
  5zw3-assembly1_B  TM=9.355E-01  e=1.080E-20  Bacillus subtilis subsp. subtilis str. 168
  5zw3-assembly1_A  TM=9.338E-01  e=1.330E-19  Bacillus subtilis subsp. subtilis str. 168
  5zw4-assembly1_A  TM=9.214E-01  e=2.570E-18  Bacillus subtilis subsp. subtilis str. 168